Protein AF-A0A352SAN0-F1 (afdb_monomer_lite)

Structure (mmCIF, N/CA/C/O backbone):
data_AF-A0A352SAN0-F1
#
_entry.id   AF-A0A352SAN0-F1
#
loop_
_atom_site.group_PDB
_atom_site.id
_atom_site.type_symbol
_atom_site.label_atom_id
_atom_site.label_alt_id
_atom_site.label_comp_id
_atom_site.label_asym_id
_atom_site.label_entity_id
_atom_site.label_seq_id
_atom_site.pdbx_PDB_ins_code
_atom_site.Cartn_x
_atom_site.Cartn_y
_atom_site.Cartn_z
_atom_site.occupancy
_atom_site.B_iso_or_equiv
_atom_site.auth_seq_id
_atom_site.auth_comp_id
_atom_site.auth_asym_id
_atom_site.auth_atom_id
_atom_site.pdbx_PDB_model_num
ATOM 1 N N . SER A 1 1 ? -2.845 4.301 5.576 1.00 86.75 1 SER A N 1
ATOM 2 C CA . SER A 1 1 ? -3.291 3.011 6.135 1.00 86.75 1 SER A CA 1
ATOM 3 C C . SER A 1 1 ? -3.075 2.999 7.638 1.00 86.75 1 SER A C 1
ATOM 5 O O . SER A 1 1 ? -2.339 3.838 8.157 1.00 86.75 1 SER A O 1
ATOM 7 N N . VAL A 1 2 ? -3.718 2.061 8.327 1.00 91.56 2 VAL A N 1
ATOM 8 C CA . VAL A 1 2 ? -3.489 1.743 9.739 1.00 91.56 2 VAL A CA 1
ATOM 9 C C . VAL A 1 2 ? -3.236 0.237 9.793 1.00 91.56 2 VAL A C 1
ATOM 11 O O . VAL A 1 2 ? -4.058 -0.519 9.284 1.00 91.56 2 VAL A O 1
ATOM 14 N N . ALA A 1 3 ? -2.069 -0.172 10.294 1.00 91.69 3 ALA A N 1
ATOM 15 C CA . ALA A 1 3 ? -1.745 -1.581 10.522 1.00 91.69 3 ALA A CA 1
ATOM 16 C C . ALA A 1 3 ? -2.356 -2.046 11.850 1.00 91.69 3 ALA A C 1
ATOM 18 O O . ALA A 1 3 ? -2.631 -1.225 12.723 1.00 91.69 3 ALA A O 1
ATOM 19 N N . ASP A 1 4 ? -2.544 -3.347 12.007 1.00 91.12 4 ASP A N 1
ATOM 20 C CA . ASP A 1 4 ? -3.124 -3.980 13.193 1.00 91.12 4 ASP A CA 1
ATOM 21 C C . ASP A 1 4 ? -2.424 -3.581 14.505 1.00 91.12 4 ASP A C 1
ATOM 23 O O . ASP A 1 4 ? -3.086 -3.138 15.444 1.00 91.12 4 ASP A O 1
ATOM 27 N N . TYR A 1 5 ? -1.092 -3.608 14.548 1.00 92.31 5 TYR A N 1
ATOM 28 C CA . TYR A 1 5 ? -0.292 -3.208 15.710 1.00 92.31 5 TYR A CA 1
ATOM 29 C C . TYR A 1 5 ? -0.389 -1.707 16.035 1.00 92.31 5 TYR A C 1
ATOM 31 O O . TYR A 1 5 ? -0.054 -1.297 17.144 1.00 92.31 5 TYR A O 1
ATOM 39 N N . LEU A 1 6 ? -0.848 -0.879 15.086 1.00 94.31 6 LEU A N 1
ATOM 40 C CA . LEU A 1 6 ? -1.068 0.555 15.297 1.00 94.31 6 LEU A CA 1
ATOM 41 C C . LEU A 1 6 ? -2.444 0.855 15.879 1.00 94.31 6 LEU A C 1
ATOM 43 O O . LEU A 1 6 ? -2.657 1.966 16.354 1.00 94.31 6 LEU A O 1
ATOM 47 N N . ILE A 1 7 ? -3.398 -0.074 15.824 1.00 94.12 7 ILE A N 1
ATOM 48 C CA . ILE A 1 7 ? -4.751 0.202 16.299 1.00 94.12 7 ILE A CA 1
ATOM 49 C C . ILE A 1 7 ? -4.722 0.350 17.819 1.00 94.12 7 ILE A C 1
ATOM 51 O O . ILE A 1 7 ? -4.293 -0.547 18.551 1.00 94.12 7 ILE A O 1
ATOM 55 N N . LYS A 1 8 ? -5.210 1.496 18.297 1.00 94.06 8 LYS A N 1
ATOM 56 C CA . LYS A 1 8 ? -5.437 1.707 19.724 1.00 94.06 8 LYS A CA 1
ATOM 57 C C . LYS A 1 8 ? -6.556 0.759 20.196 1.00 94.06 8 LYS A C 1
ATOM 59 O O . LYS A 1 8 ? -7.669 0.857 19.675 1.00 94.06 8 LYS A O 1
ATOM 64 N N . PRO A 1 9 ? -6.305 -0.148 21.159 1.00 93.75 9 PRO A N 1
ATOM 65 C CA . PRO A 1 9 ? -7.355 -1.015 21.679 1.00 93.75 9 PRO A CA 1
ATOM 66 C C . PRO A 1 9 ? -8.388 -0.199 22.466 1.00 93.75 9 PRO A C 1
ATOM 68 O O . PRO A 1 9 ? -8.102 0.898 22.956 1.00 93.75 9 PRO A O 1
ATOM 71 N N . ALA A 1 10 ? -9.593 -0.748 22.613 1.00 94.12 10 ALA A N 1
ATOM 72 C CA . ALA A 1 10 ? -10.587 -0.198 23.525 1.00 94.12 10 A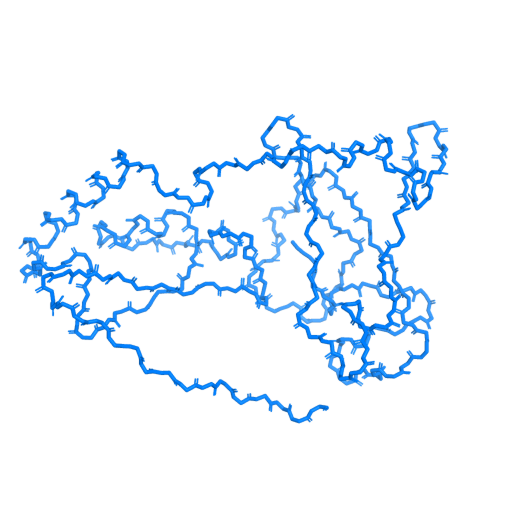LA A CA 1
ATOM 73 C C . ALA A 1 10 ? -10.063 -0.196 24.973 1.00 94.12 10 ALA A C 1
ATOM 75 O O . ALA A 1 10 ? -9.183 -0.979 25.336 1.00 94.12 10 ALA A O 1
ATOM 76 N N . THR A 1 11 ? -10.621 0.666 25.824 1.00 92.81 11 THR A N 1
ATOM 77 C CA . THR A 1 11 ? -10.273 0.703 27.251 1.00 92.81 11 THR A CA 1
ATOM 78 C C . THR A 1 11 ? -10.451 -0.680 27.883 1.00 92.81 11 THR A C 1
ATOM 80 O O . THR A 1 11 ? -11.522 -1.275 27.787 1.00 92.81 11 THR A O 1
ATOM 83 N N . GLY A 1 12 ? -9.394 -1.200 28.515 1.00 92.81 12 GLY A N 1
ATOM 84 C CA . GLY A 1 12 ? -9.384 -2.535 29.128 1.00 92.81 12 GLY A CA 1
ATOM 85 C C . GLY A 1 12 ? -9.165 -3.703 28.155 1.00 92.81 12 GLY A C 1
ATOM 86 O O . GLY A 1 12 ? -9.122 -4.849 28.595 1.00 92.81 12 GLY A O 1
ATOM 87 N N . ALA A 1 13 ? -9.004 -3.441 26.855 1.00 95.12 13 ALA A N 1
ATOM 88 C CA . ALA A 1 13 ? -8.652 -4.446 25.858 1.00 95.12 13 ALA A CA 1
ATOM 89 C C . ALA A 1 13 ? -7.144 -4.458 25.554 1.00 95.12 13 ALA A C 1
ATOM 91 O O . ALA A 1 13 ? -6.427 -3.478 25.751 1.00 95.12 13 ALA A O 1
ATOM 92 N N . VAL A 1 14 ? -6.671 -5.588 25.033 1.00 94.06 14 VAL A N 1
ATOM 93 C CA . VAL A 1 14 ? -5.295 -5.818 24.588 1.00 94.06 14 VAL A CA 1
ATOM 94 C C . VAL A 1 14 ? -5.269 -5.847 23.064 1.00 94.06 14 VAL A C 1
ATOM 96 O O . VAL A 1 14 ? -6.111 -6.497 22.447 1.00 94.06 14 VAL A O 1
ATOM 99 N N . ASN A 1 15 ? -4.288 -5.181 22.452 1.00 94.00 15 ASN A N 1
ATOM 100 C CA . ASN A 1 15 ? -3.989 -5.379 21.037 1.00 94.00 15 ASN A CA 1
ATOM 101 C C . ASN A 1 15 ? -3.093 -6.630 20.888 1.00 94.00 15 ASN A C 1
ATOM 103 O O . ASN A 1 15 ? -1.935 -6.582 21.311 1.00 94.00 15 ASN A O 1
ATOM 107 N N . PRO A 1 16 ? -3.594 -7.744 20.317 1.00 92.06 16 PRO A N 1
ATOM 108 C CA . PRO A 1 16 ? -2.855 -9.005 20.248 1.00 92.06 16 PRO A CA 1
ATOM 109 C C . PRO A 1 16 ? -1.714 -8.993 19.219 1.00 92.06 16 PRO A C 1
ATOM 111 O O . PRO A 1 16 ? -0.933 -9.939 19.183 1.00 92.06 16 PRO A O 1
ATOM 114 N N . PHE A 1 17 ? -1.617 -7.950 18.390 1.00 90.50 17 PHE A N 1
ATOM 115 C CA . PHE A 1 17 ? -0.619 -7.825 17.325 1.00 90.50 17 PHE A CA 1
ATOM 116 C C . PHE A 1 17 ? 0.637 -7.056 17.761 1.00 90.50 17 PHE A C 1
ATOM 118 O O . PHE A 1 17 ? 1.569 -6.880 16.979 1.00 90.50 17 PHE A O 1
ATOM 125 N N . LEU A 1 18 ? 0.689 -6.600 19.017 1.00 91.94 18 LEU A N 1
ATOM 126 C CA . LEU A 1 18 ? 1.899 -6.016 19.589 1.00 91.94 18 LEU A CA 1
ATOM 127 C C . LEU A 1 18 ? 2.908 -7.113 19.978 1.00 91.94 18 LEU A C 1
ATOM 129 O O . LEU A 1 18 ? 2.506 -8.162 20.491 1.00 91.94 18 LEU A O 1
ATOM 133 N N . PRO A 1 19 ? 4.223 -6.877 19.813 1.00 89.75 19 PRO A N 1
ATOM 134 C CA . PRO A 1 19 ? 5.248 -7.804 20.284 1.00 89.75 19 PRO A CA 1
ATOM 135 C C . PRO A 1 19 ? 5.081 -8.136 21.774 1.00 89.75 19 PRO A C 1
ATOM 137 O O . PRO A 1 19 ? 4.974 -7.239 22.609 1.00 89.75 19 PRO A O 1
ATOM 140 N N . GLY A 1 20 ? 5.053 -9.429 22.105 1.00 89.75 20 GLY A N 1
ATOM 141 C CA . GLY A 1 20 ? 4.897 -9.919 23.480 1.00 89.75 20 GLY A CA 1
ATOM 142 C C . GLY A 1 20 ? 3.472 -9.854 24.047 1.00 89.75 20 GLY A C 1
ATOM 143 O O . GLY A 1 20 ? 3.260 -10.285 25.180 1.00 89.75 20 GLY A O 1
ATOM 144 N N . ALA A 1 21 ? 2.485 -9.353 23.297 1.00 91.81 21 ALA A N 1
ATOM 145 C CA . ALA A 1 21 ? 1.101 -9.330 23.755 1.00 91.81 21 ALA A CA 1
ATOM 146 C C . ALA A 1 21 ? 0.496 -10.740 23.837 1.00 91.81 21 ALA A C 1
ATOM 148 O O . ALA A 1 21 ? 0.812 -11.637 23.053 1.00 91.81 21 ALA A O 1
ATOM 149 N N . ASN A 1 22 ? -0.441 -10.930 24.770 1.00 91.25 22 ASN A N 1
ATOM 150 C CA . ASN A 1 22 ? -1.213 -12.164 24.841 1.00 91.25 22 ASN A CA 1
ATOM 151 C C . ASN A 1 22 ? -2.190 -12.240 23.660 1.00 91.25 22 ASN A C 1
ATOM 153 O O . ASN A 1 22 ? -3.283 -11.671 23.701 1.00 91.25 22 ASN A O 1
ATOM 157 N N . ARG A 1 23 ? -1.818 -13.013 22.638 1.00 88.06 23 ARG A N 1
ATOM 158 C CA . ARG A 1 23 ? -2.636 -13.267 21.446 1.00 88.06 23 ARG A CA 1
ATOM 159 C C . ARG A 1 23 ? -4.024 -13.840 21.763 1.00 88.06 23 ARG A C 1
ATOM 161 O O . ARG A 1 23 ? -4.983 -13.579 21.042 1.00 88.06 23 ARG A O 1
ATOM 168 N N . ASN A 1 24 ? -4.146 -14.575 22.868 1.00 87.88 24 ASN A N 1
ATOM 169 C CA . ASN A 1 24 ? -5.376 -15.245 23.289 1.00 87.88 24 ASN A CA 1
ATOM 170 C C . ASN A 1 24 ? -6.228 -14.412 24.262 1.00 87.88 24 ASN A C 1
ATOM 172 O O . ASN A 1 24 ? -7.231 -14.913 24.783 1.00 87.88 24 ASN A O 1
ATOM 176 N N . ALA A 1 25 ? -5.860 -13.150 24.518 1.00 91.94 25 ALA A N 1
ATOM 177 C CA . ALA A 1 25 ? -6.625 -12.257 25.382 1.00 91.94 25 ALA A CA 1
ATOM 178 C C . ALA A 1 25 ? -8.089 -12.168 24.920 1.00 91.94 25 ALA A C 1
ATOM 180 O O . ALA A 1 25 ? -8.378 -11.925 23.746 1.00 91.94 25 ALA A O 1
ATOM 181 N N . LYS A 1 26 ? -9.034 -12.377 25.845 1.00 90.94 26 LYS A N 1
ATOM 182 C CA . LYS A 1 26 ? -10.474 -12.333 25.539 1.00 90.94 26 LYS A CA 1
ATOM 183 C C . LYS A 1 26 ? -10.944 -10.908 25.235 1.00 90.94 26 LYS A C 1
ATOM 185 O O . LYS A 1 26 ? -11.694 -10.710 24.286 1.00 90.94 26 LYS A O 1
ATOM 190 N N . ALA A 1 27 ? -10.458 -9.921 25.989 1.00 93.62 27 ALA A N 1
ATOM 191 C CA . ALA A 1 27 ? -10.717 -8.507 25.739 1.00 93.62 27 ALA A CA 1
ATOM 192 C C . ALA A 1 27 ? -9.738 -7.973 24.682 1.00 93.62 27 ALA A C 1
ATOM 194 O O . ALA A 1 27 ? -8.605 -7.628 25.001 1.00 93.62 27 ALA A O 1
ATOM 195 N N . ARG A 1 28 ? -10.173 -7.931 23.420 1.00 92.94 28 ARG A N 1
ATOM 196 C CA . ARG A 1 28 ? -9.369 -7.488 22.259 1.00 92.94 28 ARG A CA 1
ATOM 197 C C . ARG A 1 28 ? -10.151 -6.600 21.282 1.00 92.94 28 ARG A C 1
ATOM 199 O O . ARG A 1 28 ? -9.898 -6.596 20.082 1.00 92.94 28 ARG A O 1
ATOM 206 N N . GLY A 1 29 ? -11.158 -5.896 21.801 1.00 92.56 29 GLY A N 1
ATOM 207 C CA . GLY A 1 29 ? -11.997 -4.986 21.022 1.00 92.56 29 GLY A CA 1
ATOM 208 C C . GLY A 1 29 ? -11.264 -3.699 20.644 1.00 92.56 29 GLY A C 1
ATOM 209 O O . GLY A 1 29 ? -10.394 -3.228 21.378 1.00 92.56 29 GLY A O 1
ATOM 210 N N . TYR A 1 30 ? -11.643 -3.117 19.512 1.00 93.56 30 TYR A N 1
ATOM 211 C CA . TYR A 1 30 ? -11.115 -1.850 19.018 1.00 93.56 30 TYR A CA 1
ATOM 212 C C . TYR A 1 30 ? -12.192 -1.076 18.252 1.00 93.56 30 TYR A C 1
ATOM 214 O O . TYR A 1 30 ? -13.194 -1.644 17.821 1.00 93.56 30 TYR A O 1
ATOM 222 N N . SER A 1 31 ? -11.959 0.223 18.078 1.00 94.19 31 SER A N 1
ATOM 223 C CA . SER A 1 31 ? -12.703 1.087 17.162 1.00 94.19 31 SER A CA 1
ATOM 224 C C . SER A 1 31 ? -11.705 1.916 16.365 1.00 94.19 31 SER A C 1
ATOM 226 O O . SER A 1 31 ? -10.637 2.260 16.875 1.00 94.19 31 SER A O 1
ATOM 228 N N . LEU A 1 32 ? -12.047 2.218 15.119 1.00 95.50 32 LEU A N 1
ATOM 229 C CA . LEU A 1 32 ? -11.241 3.054 14.243 1.00 95.50 32 LEU A CA 1
ATOM 230 C C . LEU A 1 32 ? -12.166 4.023 13.516 1.00 95.50 32 LEU A C 1
ATOM 232 O O . LEU A 1 32 ? -13.054 3.598 12.777 1.00 95.50 32 LEU A O 1
ATOM 236 N N . ASP A 1 33 ? -11.944 5.314 13.721 1.00 95.88 33 ASP A N 1
ATOM 237 C CA . ASP A 1 33 ? -12.707 6.360 13.056 1.00 95.88 33 ASP A CA 1
ATOM 238 C C . ASP A 1 33 ? -12.231 6.496 11.611 1.00 95.88 33 ASP A C 1
ATOM 240 O O . ASP A 1 33 ? -11.033 6.449 11.330 1.00 95.88 33 ASP A O 1
ATOM 244 N N . VAL A 1 34 ? -13.159 6.683 10.676 1.00 95.12 34 VAL A N 1
ATOM 245 C 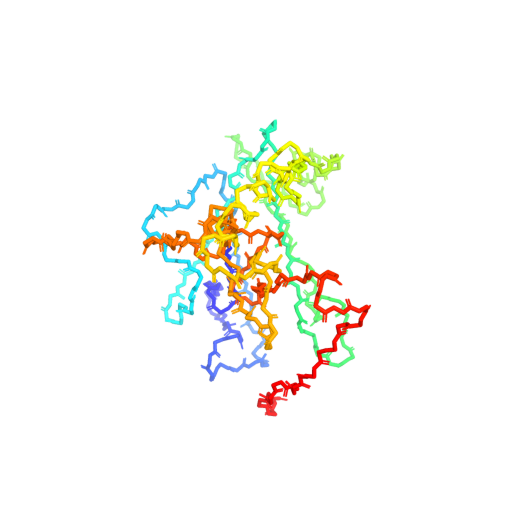CA . VAL A 1 34 ? -12.830 6.927 9.267 1.00 95.12 34 VAL A CA 1
ATOM 246 C C . VAL A 1 34 ? -13.069 8.396 8.964 1.00 95.12 34 VAL A C 1
ATOM 248 O O . VAL A 1 34 ? -14.190 8.882 9.094 1.00 95.12 34 VAL A O 1
ATOM 251 N N . LEU A 1 35 ? -12.017 9.101 8.548 1.00 94.88 35 LEU A N 1
ATOM 252 C CA . LEU A 1 35 ? -12.064 10.535 8.282 1.00 94.88 35 LEU A CA 1
ATOM 253 C C . LEU A 1 35 ? -11.871 10.826 6.792 1.00 94.88 35 LEU A C 1
ATOM 255 O O . LEU A 1 35 ? -10.874 10.412 6.196 1.00 94.88 35 LEU A O 1
ATOM 259 N N . ASP A 1 36 ? -12.796 11.589 6.207 1.00 93.69 36 ASP A N 1
ATOM 260 C CA . ASP A 1 36 ? -12.676 12.134 4.848 1.00 93.69 36 ASP A CA 1
ATOM 261 C C . ASP A 1 36 ? -11.718 13.332 4.814 1.00 93.69 36 ASP A C 1
ATOM 263 O O . ASP A 1 36 ? -12.111 14.484 4.644 1.00 93.69 36 ASP A O 1
ATOM 267 N N . ALA A 1 37 ? -10.441 13.059 5.054 1.00 93.50 37 ALA A N 1
ATOM 268 C CA . ALA A 1 37 ? -9.376 14.043 4.974 1.00 93.50 37 ALA A CA 1
ATOM 269 C C . ALA A 1 37 ? -8.059 13.352 4.637 1.00 93.50 37 ALA A C 1
ATOM 271 O O . ALA A 1 37 ? -7.847 12.186 4.984 1.00 93.50 37 ALA A O 1
ATOM 272 N N . ALA A 1 38 ? -7.147 14.088 4.004 1.00 91.88 38 ALA A N 1
ATOM 273 C CA . ALA A 1 38 ? -5.771 13.636 3.863 1.00 91.88 38 ALA A CA 1
ATOM 274 C C . ALA A 1 38 ? -5.133 13.428 5.255 1.00 91.88 38 ALA A C 1
ATOM 276 O O . ALA A 1 38 ? -5.479 14.147 6.197 1.00 91.88 38 ALA A O 1
ATOM 277 N N . PRO A 1 39 ? -4.221 12.451 5.413 1.00 91.19 39 PRO A N 1
ATOM 278 C CA . PRO A 1 39 ? -3.414 12.354 6.626 1.00 91.19 39 PRO A CA 1
ATOM 279 C C . PRO A 1 39 ? -2.506 13.588 6.783 1.00 91.19 39 PRO A C 1
ATOM 281 O O . PRO A 1 39 ? -2.220 14.253 5.781 1.00 91.19 39 PRO A O 1
ATOM 284 N N . PRO A 1 40 ? -2.005 13.875 8.001 1.00 91.44 40 PRO A N 1
ATOM 285 C CA . PRO A 1 40 ? -0.997 14.913 8.216 1.00 91.44 40 PRO A CA 1
ATOM 286 C C . PRO A 1 40 ? 0.203 14.741 7.277 1.00 91.44 40 PRO A C 1
ATOM 288 O O . PRO A 1 40 ? 0.636 13.615 7.011 1.00 91.44 40 PRO A O 1
ATOM 291 N N . ALA A 1 41 ? 0.736 15.849 6.756 1.00 88.56 41 ALA A N 1
ATOM 292 C CA . ALA A 1 41 ? 1.793 15.822 5.740 1.00 88.56 41 ALA A CA 1
ATOM 293 C C . ALA A 1 41 ? 3.111 15.212 6.254 1.00 88.56 41 ALA A C 1
ATOM 295 O O . ALA A 1 41 ? 3.877 14.638 5.483 1.00 88.56 41 ALA A O 1
ATOM 296 N N . ASP A 1 42 ? 3.351 15.327 7.557 1.00 88.06 42 ASP A N 1
ATOM 297 C CA . ASP A 1 42 ? 4.493 14.799 8.299 1.00 88.06 42 ASP A CA 1
ATOM 298 C C . ASP A 1 42 ? 4.258 13.382 8.846 1.00 88.06 42 ASP A C 1
ATOM 300 O O . ASP A 1 42 ? 5.148 12.798 9.466 1.00 88.06 42 ASP A O 1
ATOM 304 N N . GLN A 1 43 ? 3.081 12.793 8.605 1.00 87.00 43 GLN A N 1
ATOM 305 C CA . GLN A 1 43 ? 2.777 11.459 9.097 1.00 87.00 43 GLN A CA 1
ATOM 306 C C . GLN A 1 43 ? 3.741 10.435 8.474 1.00 87.00 43 GLN A C 1
ATOM 308 O O . GLN A 1 43 ? 3.753 10.263 7.250 1.00 87.00 43 GLN A O 1
ATOM 313 N N . PRO A 1 44 ? 4.494 9.668 9.284 1.00 84.69 44 PRO A N 1
ATOM 314 C CA . PRO A 1 44 ? 5.436 8.703 8.747 1.00 84.69 44 PRO A CA 1
ATOM 315 C C . PRO A 1 44 ? 4.703 7.557 8.034 1.00 84.69 44 PRO A C 1
ATOM 317 O O . PRO A 1 44 ? 3.656 7.061 8.480 1.00 84.69 44 PRO A O 1
ATOM 320 N N . VAL A 1 45 ? 5.265 7.137 6.897 1.00 80.44 45 VAL A N 1
ATOM 321 C CA . VAL A 1 45 ? 4.728 6.089 6.017 1.00 80.44 45 VAL A CA 1
ATOM 322 C C . VAL A 1 45 ? 5.836 5.164 5.513 1.00 80.44 45 VAL A C 1
ATOM 324 O O . VAL A 1 45 ? 6.998 5.551 5.426 1.00 80.44 45 VAL A O 1
ATOM 327 N N . GLY A 1 46 ? 5.471 3.929 5.149 1.00 76.88 46 GLY A N 1
ATOM 328 C CA . GLY A 1 46 ? 6.390 2.979 4.502 1.00 76.88 46 GLY A CA 1
ATOM 329 C C . GLY A 1 46 ? 7.531 2.471 5.385 1.00 76.88 46 GLY A C 1
ATOM 330 O O . GLY A 1 46 ? 8.568 2.061 4.866 1.00 76.88 46 GLY A O 1
ATOM 331 N N . MET A 1 47 ? 7.344 2.505 6.702 1.00 84.00 47 MET A N 1
ATOM 332 C CA . MET A 1 47 ? 8.271 1.976 7.698 1.00 84.00 47 MET A CA 1
ATOM 333 C C . MET A 1 47 ? 7.490 1.373 8.869 1.00 84.00 47 MET A C 1
ATOM 335 O O . MET A 1 47 ? 6.293 1.635 9.013 1.00 84.00 47 MET A O 1
ATOM 339 N N . ASN A 1 48 ? 8.166 0.572 9.691 1.00 85.06 48 ASN A N 1
ATOM 340 C CA . ASN A 1 48 ? 7.590 0.072 10.931 1.00 85.06 48 ASN A CA 1
ATOM 341 C C . ASN A 1 48 ? 7.503 1.207 11.966 1.00 85.06 48 ASN A C 1
ATOM 343 O O . ASN A 1 48 ? 8.462 1.955 12.144 1.00 85.06 48 ASN A O 1
ATOM 347 N N . LEU A 1 49 ? 6.351 1.331 12.622 1.00 90.19 49 LEU A N 1
ATOM 348 C CA . LEU A 1 49 ? 6.025 2.391 13.574 1.00 90.19 49 LEU A CA 1
ATOM 349 C C . LEU A 1 49 ? 5.665 1.822 14.956 1.00 90.19 49 LEU A C 1
ATOM 351 O O . LEU A 1 49 ? 4.788 2.356 15.635 1.00 90.19 49 LEU A O 1
ATOM 355 N N . LEU A 1 50 ? 6.297 0.711 15.359 1.00 87.88 50 LEU A N 1
ATOM 356 C CA . LEU A 1 50 ? 6.133 0.135 16.699 1.00 87.88 50 LEU A CA 1
ATOM 357 C C . LEU A 1 50 ? 6.263 1.214 17.785 1.00 87.88 50 LEU A C 1
ATOM 359 O O . LEU A 1 50 ? 7.140 2.073 17.732 1.00 87.88 50 LEU A O 1
ATOM 363 N N . GLY A 1 51 ? 5.368 1.156 18.771 1.00 88.50 51 GLY A N 1
ATOM 364 C CA . GLY A 1 51 ? 5.258 2.155 19.838 1.00 88.50 51 GLY A CA 1
ATOM 365 C C . GLY A 1 51 ? 4.324 3.325 19.513 1.00 88.50 51 GLY A C 1
ATOM 366 O O . GLY A 1 51 ? 3.942 4.054 20.424 1.00 88.50 51 GLY A O 1
ATOM 367 N N . GLN A 1 52 ? 3.897 3.487 18.257 1.00 92.38 52 GLN A N 1
ATOM 368 C CA . GLN A 1 52 ? 2.852 4.444 17.891 1.00 92.38 52 GLN A CA 1
ATOM 369 C C . GLN A 1 52 ? 1.464 3.803 17.923 1.00 92.38 52 GLN A C 1
ATOM 371 O O . GLN A 1 52 ? 1.308 2.590 17.789 1.00 92.38 52 GLN A O 1
ATOM 376 N N . GLN A 1 53 ? 0.441 4.646 18.055 1.00 92.69 53 GLN A N 1
ATOM 377 C CA . GLN A 1 53 ? -0.959 4.244 17.987 1.00 92.69 53 GLN A CA 1
ATOM 378 C C . GLN A 1 53 ? -1.756 5.199 17.105 1.00 92.69 53 GLN A C 1
ATOM 380 O O . GLN A 1 53 ? -1.419 6.373 16.958 1.00 92.69 53 GLN A O 1
ATOM 385 N N . ARG A 1 54 ? -2.838 4.686 16.525 1.00 92.12 54 ARG A N 1
ATOM 386 C CA . ARG A 1 54 ? -3.784 5.418 15.690 1.00 92.12 54 ARG A CA 1
ATOM 387 C C . ARG A 1 54 ? -5.202 5.006 16.059 1.00 92.12 54 ARG A C 1
ATOM 389 O O . ARG A 1 54 ? -5.490 3.826 16.252 1.00 92.12 54 ARG A O 1
ATOM 396 N N . SER A 1 55 ? -6.082 5.997 16.124 1.00 92.94 55 SER A N 1
ATOM 397 C CA . SER A 1 55 ? -7.532 5.816 16.243 1.00 92.94 55 SER A CA 1
ATOM 398 C C . SER A 1 55 ? -8.279 6.258 14.986 1.00 92.94 55 SER A C 1
ATOM 400 O O . SER A 1 55 ? -9.478 6.039 14.901 1.00 92.94 55 SER A O 1
ATOM 402 N N . ILE A 1 56 ? -7.581 6.853 14.011 1.00 94.44 56 ILE A N 1
ATOM 403 C CA . ILE A 1 56 ? -8.173 7.408 12.792 1.00 94.44 56 ILE A CA 1
ATOM 404 C C . ILE A 1 56 ? -7.532 6.763 11.560 1.00 94.44 56 ILE A C 1
ATOM 406 O O . ILE A 1 56 ? -6.307 6.725 11.411 1.00 94.44 56 ILE A O 1
ATOM 410 N N . LEU A 1 57 ? -8.376 6.292 10.647 1.00 94.56 57 LEU A N 1
ATOM 411 C CA . LEU A 1 57 ? -8.048 6.006 9.261 1.00 94.56 57 LEU A CA 1
ATOM 412 C C . LEU A 1 57 ? -8.442 7.205 8.393 1.00 94.56 57 LEU A C 1
ATOM 414 O O . LEU A 1 57 ? -9.617 7.456 8.139 1.00 94.56 57 LEU A O 1
ATOM 418 N N . HIS A 1 58 ? -7.438 7.905 7.877 1.00 93.69 58 HIS A N 1
ATOM 419 C CA . HIS A 1 58 ? -7.628 8.903 6.829 1.00 93.69 58 HIS A CA 1
ATOM 420 C C . HIS A 1 58 ? -7.967 8.215 5.502 1.00 93.69 58 HIS A C 1
ATOM 422 O O . HIS A 1 58 ? -7.164 7.431 4.985 1.00 93.69 58 HIS A O 1
ATOM 428 N N . ALA A 1 59 ? -9.147 8.510 4.966 1.00 92.38 59 ALA A N 1
ATOM 429 C CA . ALA A 1 59 ? -9.672 7.973 3.718 1.00 92.38 59 ALA A CA 1
ATOM 430 C C . ALA A 1 59 ? -10.198 9.126 2.847 1.00 92.38 59 ALA A C 1
ATOM 432 O O . ALA A 1 59 ? -11.411 9.251 2.685 1.00 92.38 59 ALA A O 1
ATOM 433 N N . PRO A 1 60 ? -9.323 10.000 2.317 1.00 91.44 60 PRO A N 1
ATOM 434 C CA . PRO A 1 60 ? -9.766 11.094 1.463 1.00 91.44 60 PRO A CA 1
ATOM 435 C C . PRO A 1 60 ? -10.486 10.551 0.226 1.00 91.44 60 PRO A C 1
ATOM 437 O O . PRO A 1 60 ? -10.112 9.510 -0.325 1.00 91.44 60 PRO A O 1
ATOM 440 N N . LYS A 1 61 ? -11.507 11.274 -0.228 1.00 88.81 61 LYS A N 1
ATOM 441 C CA . LYS A 1 61 ? -12.159 11.008 -1.514 1.00 88.81 61 LYS A CA 1
ATOM 442 C C . LYS A 1 61 ? -11.159 11.022 -2.677 1.00 88.81 61 LYS A C 1
ATOM 444 O O . LYS A 1 61 ? -10.292 11.889 -2.762 1.00 88.81 61 LYS A O 1
ATOM 449 N N . TYR A 1 62 ? -11.335 10.086 -3.603 1.00 77.56 62 TYR A N 1
ATOM 450 C CA . TYR A 1 62 ? -10.619 9.989 -4.871 1.00 77.56 62 TYR A CA 1
ATOM 451 C C . TYR A 1 62 ? -11.597 10.140 -6.054 1.00 77.56 62 TYR A C 1
ATOM 453 O O . TYR A 1 62 ? -12.795 9.861 -5.929 1.00 77.56 62 TYR A O 1
ATOM 461 N N . GLY A 1 63 ? -11.089 10.590 -7.207 1.00 74.94 63 GLY A N 1
ATOM 462 C CA . GLY A 1 63 ? -11.862 10.727 -8.444 1.00 74.94 63 GLY A CA 1
ATOM 463 C C . GLY A 1 63 ? -13.107 11.614 -8.261 1.00 74.94 63 GLY A C 1
ATOM 464 O O . GLY A 1 63 ? -12.990 12.696 -7.686 1.00 74.94 63 GLY A O 1
ATOM 465 N N . PRO A 1 64 ? -14.311 11.178 -8.685 1.00 79.75 64 PRO A N 1
ATOM 466 C CA . PRO A 1 64 ? -15.549 11.962 -8.592 1.00 79.75 64 PRO A CA 1
ATOM 467 C C . PRO A 1 64 ? -16.141 12.027 -7.166 1.00 79.75 64 PRO A C 1
ATOM 469 O O . PRO A 1 64 ? -17.354 12.127 -6.992 1.00 79.75 64 PRO A O 1
ATOM 472 N N . GLY A 1 65 ? -15.307 11.945 -6.125 1.00 84.75 65 GLY A N 1
ATOM 473 C CA . GLY A 1 65 ? -15.744 12.046 -4.733 1.00 84.75 65 GLY A CA 1
ATOM 474 C C . GLY A 1 65 ? -16.015 10.708 -4.033 1.00 84.75 65 GLY A C 1
ATOM 475 O O . GLY A 1 65 ? -16.761 10.689 -3.053 1.00 84.75 65 GLY A O 1
ATOM 476 N N . GLN A 1 66 ? -15.445 9.594 -4.511 1.00 89.25 66 GLN A N 1
ATOM 477 C CA . GLN A 1 66 ? -15.608 8.272 -3.893 1.00 89.25 66 GLN A CA 1
ATOM 478 C C . GLN A 1 66 ? -14.521 8.019 -2.839 1.00 89.25 66 GLN A C 1
ATOM 480 O O . GLN A 1 66 ? -13.334 8.142 -3.128 1.00 89.25 66 GLN A O 1
ATOM 485 N N . GLN A 1 67 ? -14.908 7.610 -1.628 1.00 90.56 67 GLN A N 1
ATOM 486 C CA . GLN A 1 67 ? -13.973 7.069 -0.633 1.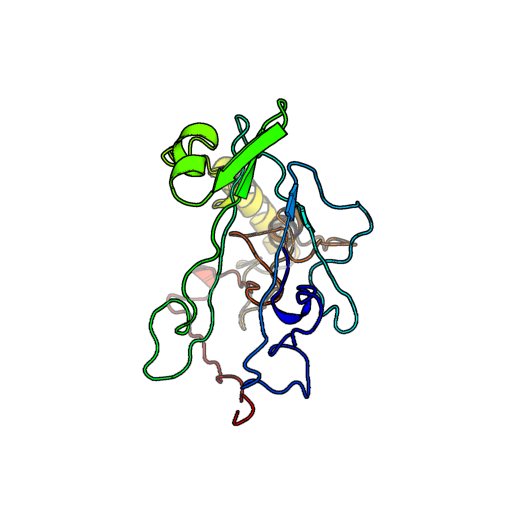00 90.56 67 GLN A CA 1
ATOM 487 C C . GLN A 1 67 ? -13.857 5.557 -0.803 1.00 90.56 67 GLN A C 1
ATOM 489 O O . GLN A 1 67 ? -14.852 4.870 -1.032 1.00 90.56 67 GLN A O 1
ATOM 494 N N . GLN A 1 68 ? -12.641 5.038 -0.662 1.00 87.62 68 GLN A N 1
ATOM 495 C CA . GLN A 1 68 ? -12.366 3.608 -0.741 1.00 87.62 68 GLN A CA 1
ATOM 496 C C . GLN A 1 68 ? -11.636 3.175 0.524 1.00 87.62 68 GLN A C 1
ATOM 498 O O . GLN A 1 68 ? -10.579 3.708 0.863 1.00 87.62 68 GLN A O 1
ATOM 503 N N . VAL A 1 69 ? -12.205 2.194 1.219 1.00 90.06 69 VAL A N 1
ATOM 504 C CA . VAL A 1 69 ? -11.604 1.575 2.400 1.00 90.06 69 VAL A CA 1
ATOM 505 C C . VAL A 1 69 ? -11.351 0.114 2.075 1.00 90.06 69 VAL A C 1
ATOM 507 O O . VAL A 1 69 ? -12.276 -0.632 1.765 1.00 90.06 69 VAL A O 1
ATOM 510 N N . LEU A 1 70 ? -10.083 -0.288 2.129 1.00 89.25 70 LEU A N 1
ATOM 511 C CA . LEU A 1 70 ? -9.674 -1.673 1.937 1.00 89.25 70 LEU A CA 1
ATOM 512 C C . LEU A 1 70 ? -9.354 -2.272 3.303 1.00 89.25 70 LEU A C 1
ATOM 514 O O . LEU A 1 70 ? -8.371 -1.883 3.937 1.00 89.25 70 LEU A O 1
ATOM 518 N N . TYR A 1 71 ? -10.164 -3.236 3.728 1.00 90.50 71 TYR A N 1
ATOM 519 C CA . TYR A 1 71 ? -9.871 -4.067 4.888 1.00 90.50 71 TYR A CA 1
ATOM 520 C C . TYR A 1 71 ? -9.159 -5.340 4.425 1.00 90.50 71 TYR A C 1
ATOM 522 O O . TYR A 1 71 ? -9.652 -6.042 3.543 1.00 90.50 71 TYR A O 1
ATOM 530 N N . ARG A 1 72 ? -7.964 -5.600 4.963 1.00 89.69 72 ARG A N 1
ATOM 531 C CA . ARG A 1 72 ? -7.106 -6.715 4.547 1.00 89.69 72 ARG A CA 1
ATOM 532 C C . ARG A 1 72 ? -6.837 -7.633 5.725 1.00 89.69 72 ARG A C 1
ATOM 534 O O . ARG A 1 72 ? -6.377 -7.170 6.763 1.00 89.69 72 ARG A O 1
ATOM 541 N N . ILE A 1 73 ? -7.067 -8.924 5.517 1.00 89.00 73 ILE A N 1
ATOM 542 C CA . ILE A 1 73 ? -6.729 -9.990 6.457 1.00 89.00 73 ILE A CA 1
ATOM 543 C C . ILE A 1 73 ? -5.696 -10.870 5.756 1.00 89.00 73 ILE A C 1
ATOM 545 O O . ILE A 1 73 ? -6.012 -11.523 4.765 1.00 89.00 73 ILE A O 1
ATOM 549 N N . TYR A 1 74 ? -4.445 -10.817 6.219 1.00 83.56 74 TYR A N 1
ATOM 550 C CA . TYR A 1 74 ? -3.327 -11.510 5.564 1.00 83.56 74 TYR A CA 1
ATOM 551 C C . TYR A 1 74 ? -3.115 -12.930 6.084 1.00 83.56 74 TYR A C 1
ATOM 553 O O . TYR A 1 74 ? -2.822 -13.833 5.307 1.00 83.56 74 TYR A O 1
ATOM 561 N N . ALA A 1 75 ? -3.259 -13.127 7.392 1.00 84.62 75 ALA A N 1
ATOM 562 C CA . ALA A 1 75 ? -3.065 -14.412 8.039 1.00 84.62 75 ALA A CA 1
ATOM 563 C C . ALA A 1 75 ? -4.234 -14.682 8.984 1.00 84.62 75 ALA A C 1
ATOM 565 O O . ALA A 1 75 ? -4.624 -13.821 9.771 1.00 84.62 75 ALA A O 1
ATOM 566 N N . ARG A 1 76 ? -4.782 -15.892 8.892 1.00 87.50 76 ARG A N 1
ATOM 567 C CA . ARG A 1 76 ? -5.806 -16.419 9.795 1.00 87.50 76 ARG A CA 1
ATOM 568 C C . ARG A 1 76 ? -5.285 -17.698 10.423 1.00 87.50 76 ARG A C 1
ATOM 570 O O . ARG A 1 76 ? -4.477 -18.401 9.814 1.00 87.50 76 ARG A O 1
ATOM 577 N N . ASP A 1 77 ? -5.764 -18.003 11.621 1.00 86.69 77 ASP A N 1
ATOM 578 C CA . ASP A 1 77 ? -5.454 -19.282 12.243 1.00 86.69 77 ASP A CA 1
ATOM 579 C C . ASP A 1 77 ? -6.032 -20.450 11.438 1.00 86.69 77 ASP A C 1
ATOM 581 O O . ASP A 1 77 ? -6.995 -20.328 10.672 1.00 86.69 77 ASP A O 1
ATOM 585 N N . LYS A 1 78 ? -5.427 -21.625 11.596 1.00 90.12 78 LYS A N 1
ATOM 586 C CA . LYS A 1 78 ? -5.969 -22.834 10.984 1.00 90.12 78 LYS A CA 1
ATOM 587 C C . LYS A 1 78 ? -7.321 -23.156 11.627 1.00 90.12 78 LYS A C 1
ATOM 589 O O . LYS A 1 78 ? -7.422 -23.238 12.845 1.00 90.12 78 LYS A O 1
ATOM 594 N N . GLY A 1 79 ? -8.338 -23.393 10.802 1.00 93.62 79 GLY A N 1
ATOM 595 C CA . GLY A 1 79 ? -9.666 -23.814 11.261 1.00 93.62 79 GLY A CA 1
ATOM 596 C C . GLY A 1 79 ? -10.628 -22.684 11.643 1.00 93.62 79 GLY A C 1
ATOM 597 O O . GLY A 1 79 ? -11.752 -22.984 12.028 1.00 93.62 79 GLY A O 1
ATOM 598 N N . VAL A 1 80 ? -10.241 -21.411 11.508 1.00 91.94 80 VAL A N 1
ATOM 599 C CA . VAL A 1 80 ? -11.174 -20.265 11.597 1.00 91.94 80 VAL A CA 1
ATOM 600 C C . VAL A 1 80 ? -11.565 -19.774 10.206 1.00 91.94 80 VAL A C 1
ATOM 602 O O . VAL A 1 80 ? -10.885 -20.135 9.251 1.00 91.94 80 VAL A O 1
ATOM 605 N N . ASP A 1 81 ? -12.632 -18.978 10.080 1.00 93.25 81 ASP A N 1
ATOM 606 C CA . ASP A 1 81 ? -13.140 -18.391 8.821 1.00 93.25 81 ASP A CA 1
ATOM 607 C C . ASP A 1 81 ? -12.236 -17.279 8.231 1.00 93.25 81 ASP A C 1
ATOM 609 O O . ASP A 1 81 ? -11.177 -16.965 8.782 1.00 93.25 81 ASP A O 1
ATOM 613 N N . GLU A 1 82 ? -12.629 -16.678 7.095 1.00 90.81 82 GLU A N 1
ATOM 614 C CA . GLU A 1 82 ? -11.883 -15.585 6.437 1.00 90.81 82 GLU A CA 1
ATOM 615 C C . GLU A 1 82 ? -11.660 -14.372 7.346 1.00 90.81 82 GLU A C 1
ATOM 617 O O . GLU A 1 82 ? -10.726 -13.607 7.117 1.00 90.81 82 GLU A O 1
ATOM 622 N N . THR A 1 83 ? -12.488 -14.200 8.377 1.00 91.38 83 THR A N 1
ATOM 623 C CA . THR A 1 83 ? -12.397 -13.097 9.338 1.00 91.38 83 THR A CA 1
ATOM 624 C C . THR A 1 83 ? -11.425 -13.384 10.481 1.00 91.38 83 THR A C 1
ATOM 626 O O . THR A 1 83 ? -11.221 -12.536 11.345 1.00 91.38 83 THR A O 1
ATOM 629 N N . GLY A 1 84 ? -10.834 -14.581 10.526 1.00 89.12 84 GLY A N 1
ATOM 630 C CA . GLY A 1 84 ? -10.046 -15.023 11.672 1.00 89.12 84 GLY A CA 1
ATOM 631 C C . GLY A 1 84 ? -10.908 -15.431 12.873 1.00 89.12 84 GLY A C 1
ATOM 632 O O . GLY A 1 84 ? -10.407 -15.464 13.995 1.00 89.12 84 GLY A O 1
ATOM 633 N N . GLY A 1 85 ? -12.198 -15.723 12.660 1.00 89.62 85 GLY A N 1
ATOM 634 C CA . GLY A 1 85 ? -13.130 -16.157 13.706 1.00 89.62 85 GLY A CA 1
ATOM 635 C C . GLY A 1 85 ? -13.624 -15.039 14.633 1.00 89.62 85 GLY A C 1
ATOM 636 O O . GLY A 1 85 ? -14.090 -15.329 15.735 1.00 89.62 85 GLY A O 1
ATOM 637 N N . VAL A 1 86 ? -13.499 -13.768 14.229 1.00 87.94 86 VAL A N 1
ATOM 638 C CA . VAL A 1 86 ? -13.961 -12.600 15.013 1.00 87.94 86 VAL A CA 1
ATOM 639 C C . VAL A 1 86 ? -15.033 -11.760 14.311 1.00 87.94 86 VAL A C 1
ATOM 641 O O . VAL A 1 86 ? -15.552 -10.821 14.911 1.00 87.94 86 VAL A O 1
ATOM 644 N N . GLY A 1 87 ? -15.396 -12.107 13.075 1.00 91.25 87 GLY A N 1
ATOM 645 C CA . GLY A 1 87 ? -16.329 -11.349 12.248 1.00 91.25 87 GLY A CA 1
ATOM 646 C C . GLY A 1 87 ? -15.704 -10.100 11.619 1.00 91.25 87 GLY A C 1
ATOM 647 O O . GLY A 1 87 ? -14.536 -9.773 11.831 1.00 91.25 87 GLY A O 1
ATOM 648 N N . LEU A 1 88 ? -16.499 -9.392 10.815 1.00 91.44 88 LEU A N 1
ATOM 649 C CA . LEU A 1 88 ? -16.119 -8.092 10.258 1.00 91.44 88 LEU A CA 1
ATOM 650 C C . LEU A 1 88 ? -16.471 -6.951 11.229 1.00 91.44 88 LEU A C 1
ATOM 652 O O . LEU A 1 88 ? -17.425 -7.080 12.001 1.00 91.44 88 LEU A O 1
ATOM 656 N N . PRO A 1 89 ? -15.761 -5.808 11.173 1.00 92.44 89 PRO A N 1
ATOM 657 C CA . PRO A 1 89 ? -16.141 -4.616 11.924 1.00 92.44 89 PRO A CA 1
ATOM 658 C C . PRO A 1 89 ? -17.565 -4.149 11.596 1.00 92.44 89 PRO A C 1
ATOM 660 O O . PRO A 1 89 ? -17.986 -4.159 10.438 1.00 92.44 89 PRO A O 1
ATOM 663 N N . VAL A 1 90 ? -18.290 -3.679 12.612 1.00 94.94 90 VAL A N 1
ATOM 664 C CA . VAL A 1 90 ? -19.635 -3.114 12.445 1.00 94.94 90 VAL A CA 1
ATOM 665 C C . VAL A 1 90 ? -19.518 -1.616 12.139 1.00 94.94 90 VAL A C 1
ATOM 667 O O . VAL A 1 90 ? -19.012 -0.878 12.987 1.00 94.94 90 VAL A O 1
ATOM 670 N N . PRO A 1 91 ? -19.986 -1.125 10.974 1.00 95.31 91 PRO A N 1
ATOM 671 C CA . PRO A 1 91 ? -19.938 0.299 10.667 1.00 95.31 91 PRO A CA 1
ATOM 672 C C . PRO A 1 91 ? -20.886 1.089 11.572 1.00 95.31 91 PRO A C 1
ATOM 674 O O . PRO A 1 91 ? -22.012 0.666 11.849 1.00 95.31 91 PRO A O 1
ATOM 677 N N . VAL A 1 92 ? -20.439 2.270 11.994 1.00 96.88 92 VAL A N 1
ATOM 678 C CA . VAL A 1 92 ? -21.234 3.247 12.742 1.00 96.88 92 VAL A CA 1
ATOM 679 C C . VAL A 1 92 ? -21.123 4.584 12.021 1.00 96.88 92 VAL A C 1
ATOM 681 O O . VAL A 1 92 ? -20.025 5.103 11.849 1.00 96.88 92 VAL A O 1
ATOM 684 N N . LEU A 1 93 ? -22.255 5.128 11.580 1.00 96.44 93 LEU A N 1
ATOM 685 C CA . LEU A 1 93 ? -22.333 6.424 10.915 1.00 96.44 93 LEU A CA 1
ATOM 686 C C . LEU A 1 93 ? -23.127 7.397 11.781 1.00 96.44 93 LEU A C 1
ATOM 688 O O . LEU A 1 93 ? -24.317 7.186 12.011 1.00 96.44 93 LEU A O 1
ATOM 692 N N . THR A 1 94 ? -22.484 8.483 12.192 1.00 96.31 94 THR A N 1
ATOM 693 C CA . THR A 1 94 ? -23.150 9.635 12.806 1.00 96.31 94 THR A CA 1
ATOM 694 C C . THR A 1 94 ? -23.460 10.663 11.722 1.00 96.31 94 THR A C 1
ATOM 696 O O . THR A 1 94 ? -22.558 11.129 11.027 1.00 96.31 94 THR A O 1
ATOM 699 N N . LEU A 1 95 ? -24.737 10.990 11.550 1.00 95.19 95 LEU A N 1
ATOM 700 C CA . LEU A 1 95 ? -25.205 11.999 10.602 1.00 95.19 95 LEU A CA 1
ATOM 701 C C . LEU A 1 95 ? -25.029 13.414 11.172 1.00 95.19 95 LEU A C 1
ATOM 703 O O . LEU A 1 95 ? -24.853 13.598 12.374 1.00 95.19 95 LEU A O 1
ATOM 707 N N . ALA A 1 96 ? -25.122 14.426 10.306 1.00 94.19 96 ALA A N 1
ATOM 708 C CA . ALA A 1 96 ? -24.988 15.833 10.699 1.00 94.19 96 ALA A CA 1
ATOM 709 C C . ALA A 1 96 ? -26.036 16.286 11.736 1.00 94.19 96 ALA A C 1
ATOM 711 O O . ALA A 1 96 ? -25.777 17.198 12.512 1.00 94.19 96 ALA A O 1
ATOM 712 N N . ASP A 1 97 ? -27.200 15.632 11.767 1.00 95.62 97 ASP A N 1
ATOM 713 C CA . ASP A 1 97 ? -28.271 15.870 12.742 1.00 95.62 97 ASP A CA 1
ATOM 714 C C . ASP A 1 97 ? -28.094 15.085 14.061 1.00 95.62 97 ASP A C 1
ATOM 716 O O . ASP A 1 97 ? -28.969 15.115 14.924 1.00 95.62 97 ASP A O 1
ATOM 720 N N . GLY A 1 98 ? -26.980 14.364 14.221 1.00 96.56 98 GLY A N 1
ATOM 721 C CA . GLY A 1 98 ? -26.659 13.572 15.408 1.00 96.56 98 GLY A CA 1
ATOM 722 C C . GLY A 1 98 ? -27.252 12.160 15.429 1.00 96.56 98 GLY A C 1
ATOM 723 O O . GLY A 1 98 ? -26.912 11.379 16.320 1.00 96.56 98 GLY A O 1
ATOM 724 N N . ARG A 1 99 ? -28.098 11.775 14.461 1.00 97.25 99 ARG A N 1
ATOM 725 C CA . ARG A 1 99 ? -28.596 10.391 14.376 1.00 97.25 99 ARG A CA 1
ATOM 726 C C . ARG A 1 99 ? -27.454 9.418 14.106 1.00 97.25 99 ARG A C 1
ATOM 728 O O . ARG A 1 99 ? -26.565 9.699 13.305 1.00 97.25 99 ARG A O 1
ATOM 735 N N . VAL A 1 100 ? -27.525 8.236 14.720 1.00 98.00 100 VAL A N 1
ATOM 736 C CA . VAL A 1 100 ? -26.514 7.183 14.563 1.00 98.00 100 VAL A CA 1
ATOM 737 C C . VAL A 1 100 ? -27.105 5.957 13.874 1.00 98.00 100 VAL A C 1
ATOM 739 O O . VAL A 1 100 ? -27.981 5.289 14.421 1.00 98.00 100 VAL A O 1
ATOM 742 N N . LEU A 1 101 ? -26.578 5.632 12.696 1.00 98.19 101 LEU A N 1
ATOM 743 C CA . LEU A 1 101 ? -26.881 4.418 11.941 1.00 98.19 101 LEU A CA 1
ATOM 744 C C . LEU A 1 101 ? -25.803 3.365 12.222 1.00 98.19 101 LEU A C 1
ATOM 746 O O . LEU A 1 101 ? -24.617 3.689 12.267 1.00 98.19 101 LEU A O 1
ATOM 750 N N . ARG A 1 102 ? -26.197 2.105 12.424 1.00 97.56 102 ARG A N 1
ATOM 751 C CA . ARG A 1 102 ? -25.279 0.998 12.746 1.00 97.56 102 ARG A CA 1
ATOM 752 C C . ARG A 1 102 ? -25.479 -0.182 11.810 1.00 97.56 102 ARG A C 1
ATOM 754 O O . ARG A 1 102 ? -26.609 -0.462 11.413 1.00 97.56 102 ARG A O 1
ATOM 761 N N . GLY A 1 103 ? -24.391 -0.886 11.509 1.00 95.94 103 GLY A N 1
ATOM 762 C CA . GLY A 1 103 ? -24.422 -2.071 10.657 1.00 95.94 103 GLY A CA 1
ATOM 763 C C . GLY A 1 103 ? -25.040 -1.761 9.296 1.00 95.94 103 GLY A C 1
ATOM 764 O O . GLY A 1 103 ? -24.766 -0.720 8.695 1.00 95.94 103 GLY A O 1
ATOM 765 N N . ASP A 1 104 ? -25.935 -2.634 8.848 1.00 95.50 104 ASP A N 1
ATOM 766 C CA . ASP A 1 104 ? -26.581 -2.530 7.538 1.00 95.50 104 ASP A CA 1
ATOM 767 C C . ASP A 1 104 ? -27.367 -1.229 7.338 1.00 95.50 104 ASP A C 1
ATOM 769 O O . ASP A 1 104 ? -27.455 -0.734 6.213 1.00 95.50 104 ASP A O 1
ATOM 773 N N . ALA A 1 105 ? -27.876 -0.614 8.413 1.00 96.62 105 ALA A N 1
ATOM 774 C CA . ALA A 1 105 ? -28.597 0.656 8.325 1.00 96.62 105 ALA A CA 1
ATOM 775 C C . ALA A 1 105 ? -27.709 1.815 7.834 1.00 96.62 105 ALA A C 1
ATOM 777 O O . ALA A 1 105 ? -28.226 2.791 7.292 1.00 96.62 105 ALA A O 1
ATOM 778 N N . ALA A 1 106 ? -26.383 1.723 7.988 1.00 96.44 106 ALA A N 1
ATOM 779 C CA . ALA A 1 106 ? -25.454 2.732 7.481 1.00 96.44 106 ALA A CA 1
ATOM 780 C C . ALA A 1 106 ? -25.224 2.619 5.960 1.00 96.44 106 ALA A C 1
ATOM 782 O O . ALA A 1 106 ? -24.897 3.614 5.312 1.00 96.44 106 ALA A O 1
ATOM 783 N N . CYS A 1 107 ? -25.416 1.436 5.364 1.00 93.88 107 CYS A N 1
ATOM 784 C CA . CYS A 1 107 ? -25.062 1.156 3.968 1.00 93.88 107 CYS A CA 1
ATOM 785 C C . CYS A 1 107 ? -25.771 2.056 2.935 1.00 93.88 107 CYS A C 1
ATOM 787 O O . CYS A 1 107 ? -25.082 2.567 2.044 1.00 93.88 107 CYS A O 1
ATOM 789 N N . PRO A 1 108 ? -27.097 2.306 3.022 1.00 94.56 108 PRO A N 1
ATOM 790 C CA . PRO A 1 108 ? -27.776 3.211 2.096 1.00 94.56 108 PRO A CA 1
ATOM 791 C C . PRO A 1 108 ? -27.253 4.647 2.197 1.00 94.56 108 PRO A C 1
ATOM 793 O O . PRO A 1 108 ? -26.962 5.267 1.175 1.00 94.56 108 PRO A O 1
ATOM 796 N N . ALA A 1 109 ? -27.064 5.149 3.422 1.00 93.94 109 ALA A N 1
ATOM 797 C CA . ALA A 1 109 ? -26.563 6.501 3.672 1.00 93.94 109 ALA A CA 1
ATOM 798 C C . ALA A 1 109 ? -25.123 6.690 3.161 1.00 93.94 109 ALA A C 1
ATOM 800 O O . ALA A 1 109 ? -24.785 7.742 2.623 1.00 93.94 109 ALA A O 1
ATOM 801 N N . LEU A 1 110 ? -24.294 5.647 3.261 1.00 91.81 110 LEU A N 1
ATOM 802 C CA . LEU A 1 110 ? -22.922 5.620 2.744 1.00 91.81 110 LEU A CA 1
ATOM 803 C C . LEU A 1 110 ? -22.829 5.324 1.237 1.00 91.81 110 LEU A C 1
ATOM 805 O O . LEU A 1 110 ? -21.737 5.392 0.675 1.00 91.81 110 LEU A O 1
ATOM 809 N N . ARG A 1 111 ? -23.944 4.993 0.569 1.00 91.94 111 ARG A N 1
ATOM 810 C CA . ARG A 1 111 ? -23.985 4.592 -0.850 1.00 91.94 111 ARG A CA 1
ATOM 811 C C . ARG A 1 111 ? -22.962 3.491 -1.173 1.00 91.94 111 ARG A C 1
ATOM 813 O O . ARG A 1 111 ? -22.190 3.598 -2.122 1.00 91.94 111 ARG A O 1
ATOM 820 N N . THR A 1 112 ? -22.938 2.421 -0.377 1.00 90.69 112 THR A N 1
ATOM 821 C CA . THR A 1 112 ? -21.894 1.375 -0.468 1.00 90.69 112 THR A CA 1
ATOM 822 C C . THR A 1 112 ? -21.969 0.506 -1.727 1.00 90.69 112 THR A C 1
ATOM 824 O O . THR A 1 112 ? -20.980 -0.122 -2.093 1.00 90.69 112 THR A O 1
ATOM 827 N N . ARG A 1 113 ? -23.109 0.479 -2.430 1.00 90.06 113 ARG A N 1
ATOM 828 C CA . ARG A 1 113 ? -23.321 -0.290 -3.673 1.00 90.06 113 ARG A CA 1
ATOM 829 C C . ARG A 1 113 ? -23.089 0.562 -4.922 1.00 90.06 113 ARG A C 1
ATOM 831 O O . ARG A 1 113 ? -23.988 0.740 -5.737 1.00 90.06 113 ARG A O 1
ATOM 838 N N . GLN A 1 114 ? -21.894 1.121 -5.046 1.00 88.06 114 GLN A N 1
ATOM 839 C CA . GLN A 1 114 ? -21.488 1.943 -6.186 1.00 88.06 114 GLN A CA 1
ATOM 840 C C . GLN A 1 114 ? -20.350 1.266 -6.965 1.00 88.06 114 GLN A C 1
ATOM 842 O O . GLN A 1 114 ? -19.513 0.607 -6.344 1.00 88.06 114 GLN A O 1
ATOM 847 N N . PRO A 1 115 ? -20.274 1.426 -8.300 1.00 87.94 115 PRO A N 1
ATOM 848 C CA . PRO A 1 115 ? -19.128 0.954 -9.069 1.00 87.94 115 PRO A CA 1
ATOM 849 C C . PRO A 1 115 ? -17.832 1.597 -8.572 1.00 87.94 115 PRO A C 1
ATOM 851 O O . PRO A 1 115 ? -17.782 2.806 -8.318 1.00 87.94 115 PRO A O 1
ATOM 854 N N . LEU A 1 116 ? -16.778 0.791 -8.451 1.00 83.38 116 LEU A N 1
ATOM 855 C CA . LEU A 1 116 ? -15.464 1.269 -8.040 1.00 83.38 116 LEU A CA 1
ATOM 856 C C . LEU A 1 116 ? -14.913 2.247 -9.087 1.00 83.38 116 LEU A C 1
ATOM 858 O O . LEU A 1 116 ? -14.837 1.923 -10.270 1.00 83.38 116 LEU A O 1
ATOM 862 N N . GLN A 1 117 ? -14.529 3.438 -8.641 1.00 83.25 117 GLN A N 1
ATOM 863 C CA . GLN A 1 117 ? -13.933 4.477 -9.474 1.00 83.25 117 GLN A CA 1
ATOM 864 C C . GLN A 1 117 ? -12.411 4.394 -9.319 1.00 83.25 117 GLN A C 1
ATOM 866 O O . GLN A 1 117 ? -11.851 4.904 -8.348 1.00 83.25 117 GLN A O 1
ATOM 871 N N . ILE A 1 118 ? -11.739 3.700 -10.238 1.00 73.00 118 ILE A N 1
ATOM 872 C CA . ILE A 1 118 ? -10.272 3.587 -10.251 1.00 73.00 118 ILE A CA 1
ATOM 873 C C . ILE A 1 118 ? -9.724 4.442 -11.385 1.00 73.00 118 ILE A C 1
ATOM 875 O O . ILE A 1 118 ? -10.243 4.382 -12.497 1.00 73.00 118 ILE A O 1
ATOM 879 N N . ASP A 1 119 ? -8.638 5.168 -11.128 1.00 68.25 119 ASP A N 1
ATOM 880 C CA . ASP A 1 119 ? -7.802 5.694 -12.203 1.00 68.25 119 ASP A CA 1
ATOM 881 C C . ASP A 1 119 ? -7.164 4.541 -12.989 1.00 68.25 119 ASP A C 1
ATOM 883 O O . ASP A 1 119 ? -6.359 3.793 -12.416 1.00 68.25 119 ASP A O 1
ATOM 887 N N . PRO A 1 120 ? -7.403 4.387 -14.298 1.00 65.19 120 PRO A N 1
ATOM 888 C CA . PRO A 1 120 ? -6.621 3.447 -15.093 1.00 65.19 120 PRO A CA 1
ATOM 889 C C . PRO A 1 120 ? -5.120 3.765 -15.018 1.00 65.19 120 PRO A C 1
ATOM 891 O O . PRO A 1 120 ? -4.291 2.850 -14.987 1.00 65.19 120 PRO A O 1
ATOM 894 N N . ALA A 1 121 ? -4.760 5.049 -14.887 1.00 62.75 121 ALA A N 1
ATOM 895 C CA . ALA A 1 121 ? -3.381 5.470 -14.716 1.00 62.75 121 ALA A CA 1
ATOM 896 C C . ALA A 1 121 ? -2.804 5.075 -13.352 1.00 62.75 121 ALA A C 1
ATOM 898 O O . ALA A 1 121 ? -1.587 5.078 -13.229 1.00 62.75 121 ALA A O 1
ATOM 899 N N . ALA A 1 122 ? -3.594 4.680 -12.345 1.00 63.97 122 ALA A N 1
ATOM 900 C CA . ALA A 1 122 ? -3.076 4.101 -11.097 1.00 63.97 122 ALA A CA 1
ATOM 901 C C . ALA A 1 122 ? -2.573 2.661 -11.298 1.00 63.97 122 ALA A C 1
ATOM 903 O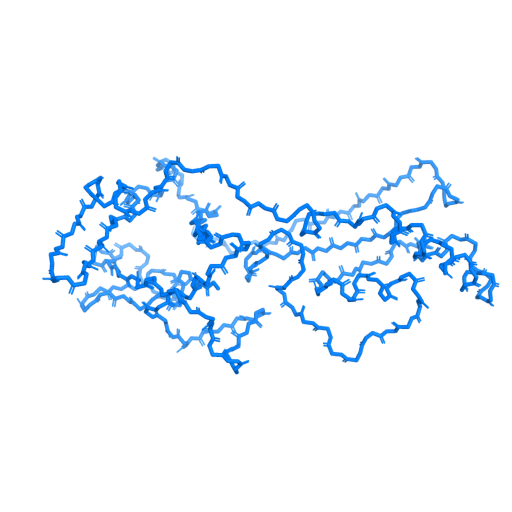 O . ALA A 1 122 ? -1.630 2.235 -10.627 1.00 63.97 122 ALA A O 1
ATOM 904 N N . LEU A 1 123 ? -3.158 1.935 -12.255 1.00 68.94 123 LEU A N 1
ATOM 905 C CA . LEU A 1 123 ? -2.854 0.533 -12.551 1.00 68.94 123 LEU A CA 1
ATOM 906 C C . LEU A 1 123 ? -1.804 0.361 -13.647 1.00 68.94 123 LEU A C 1
ATOM 908 O O . LEU A 1 123 ? -0.979 -0.548 -13.574 1.00 68.94 123 LEU A O 1
ATOM 912 N N . ALA A 1 124 ? -1.825 1.236 -14.649 1.00 77.25 124 ALA A N 1
ATOM 913 C CA . ALA A 1 124 ? -0.988 1.122 -15.831 1.00 77.25 124 ALA A CA 1
ATOM 914 C C . ALA A 1 124 ? -0.258 2.431 -16.153 1.00 77.25 124 ALA A C 1
ATOM 916 O O . ALA A 1 124 ? -0.606 3.518 -15.685 1.00 77.25 124 ALA A O 1
ATOM 917 N N . VAL A 1 125 ? 0.787 2.308 -16.969 1.00 83.25 125 VAL A N 1
ATOM 918 C CA . VAL A 1 125 ? 1.405 3.454 -17.639 1.00 83.25 125 VAL A CA 1
ATOM 919 C C . VAL A 1 125 ? 0.622 3.690 -18.934 1.00 83.25 125 VAL A C 1
ATOM 921 O O . VAL A 1 125 ? 0.458 2.728 -19.688 1.00 83.25 125 VAL A O 1
ATOM 924 N N . PRO A 1 126 ? 0.137 4.918 -19.206 1.00 86.75 126 PRO A N 1
ATOM 925 C CA . PRO A 1 126 ? -0.483 5.246 -20.488 1.00 86.75 126 PRO A CA 1
ATOM 926 C C . PRO A 1 126 ? 0.429 4.877 -21.661 1.00 86.75 126 PRO A C 1
ATOM 928 O O . PRO A 1 126 ? 1.652 4.999 -21.554 1.00 86.75 126 PRO A O 1
ATOM 931 N N . MET A 1 127 ? -0.151 4.429 -22.774 1.00 89.19 127 MET A N 1
ATOM 932 C CA . MET A 1 127 ? 0.620 3.892 -23.901 1.00 89.19 127 MET A CA 1
ATOM 933 C C . MET A 1 127 ? 1.572 4.941 -24.487 1.00 89.19 127 MET A C 1
ATOM 935 O O . MET A 1 127 ? 2.733 4.650 -24.770 1.00 89.19 127 MET A O 1
ATOM 939 N N . GLU A 1 128 ? 1.115 6.185 -24.583 1.00 92.38 128 GLU A N 1
ATOM 940 C CA . GLU A 1 128 ? 1.888 7.328 -25.063 1.00 92.38 128 GLU A CA 1
ATOM 941 C C . GLU A 1 128 ? 3.120 7.551 -24.179 1.00 92.38 128 GLU A C 1
ATOM 943 O O . GLU A 1 128 ? 4.245 7.647 -24.673 1.00 92.38 128 GLU A O 1
ATOM 948 N N . LYS A 1 129 ? 2.927 7.536 -22.853 1.00 91.25 129 LYS A N 1
ATOM 949 C CA . LYS A 1 129 ? 4.029 7.670 -21.896 1.00 91.25 129 LYS A CA 1
ATOM 950 C C . LYS A 1 129 ? 4.975 6.476 -21.962 1.00 91.25 129 LYS A C 1
ATOM 952 O O . LYS A 1 129 ? 6.186 6.646 -21.868 1.00 91.25 129 LYS A O 1
ATOM 957 N N . TYR A 1 130 ? 4.455 5.266 -22.143 1.00 91.56 130 TYR A N 1
ATOM 958 C CA . TYR A 1 130 ? 5.288 4.080 -22.310 1.00 91.56 130 TYR A CA 1
ATOM 959 C C . TYR A 1 130 ? 6.182 4.184 -23.555 1.00 91.56 130 TYR A C 1
ATOM 961 O O . TYR A 1 130 ? 7.377 3.897 -23.472 1.00 91.56 130 TYR A O 1
ATOM 969 N N . HIS A 1 131 ? 5.647 4.651 -24.685 1.00 94.75 131 HIS A N 1
ATOM 970 C CA . HIS A 1 131 ? 6.433 4.877 -25.897 1.00 94.75 131 HIS A CA 1
ATOM 971 C C . HIS A 1 131 ? 7.531 5.926 -25.701 1.00 94.75 131 HIS A C 1
ATOM 973 O O . HIS A 1 131 ? 8.665 5.683 -26.116 1.00 94.75 131 HIS A O 1
ATOM 979 N N . GLU A 1 132 ? 7.226 7.036 -25.025 1.00 95.56 132 GLU A N 1
ATOM 980 C CA . GLU A 1 132 ? 8.214 8.056 -24.649 1.00 95.56 132 GLU A CA 1
ATOM 981 C C . GLU A 1 132 ? 9.352 7.441 -23.820 1.00 95.56 132 GLU A C 1
ATOM 983 O O . GLU A 1 132 ? 10.522 7.549 -24.186 1.00 95.56 132 GLU A O 1
ATOM 988 N N . LEU A 1 133 ? 9.014 6.709 -22.753 1.00 94.44 133 LEU A N 1
ATOM 989 C CA . LEU A 1 133 ? 9.991 6.066 -21.869 1.00 94.44 133 LEU A CA 1
ATOM 990 C C . LEU A 1 133 ? 10.873 5.061 -22.616 1.00 94.44 133 LEU A C 1
ATOM 992 O O . LEU A 1 133 ? 12.083 5.016 -22.401 1.00 94.44 133 LEU A O 1
ATOM 996 N N . VAL A 1 134 ? 10.292 4.260 -23.512 1.00 94.19 134 VAL A N 1
ATOM 997 C CA . VAL A 1 134 ? 11.046 3.298 -24.327 1.00 94.19 134 VAL A CA 1
ATOM 998 C C . VAL A 1 134 ? 11.956 4.008 -25.330 1.00 94.19 134 VAL A C 1
ATOM 1000 O O . VAL A 1 134 ? 13.068 3.534 -25.565 1.00 94.19 134 VAL A O 1
ATOM 1003 N N . ALA A 1 135 ? 11.528 5.127 -25.919 1.00 96.00 135 ALA A N 1
ATOM 1004 C CA . ALA A 1 135 ? 12.371 5.929 -26.803 1.00 96.00 135 ALA A CA 1
ATOM 1005 C C . ALA A 1 135 ? 13.561 6.528 -26.038 1.00 96.00 135 ALA A C 1
ATOM 1007 O O . ALA A 1 135 ? 14.702 6.344 -26.458 1.00 96.00 135 ALA A O 1
ATOM 1008 N N . THR A 1 136 ? 13.322 7.135 -24.872 1.00 96.06 136 THR A N 1
ATOM 1009 C CA . THR A 1 136 ? 14.39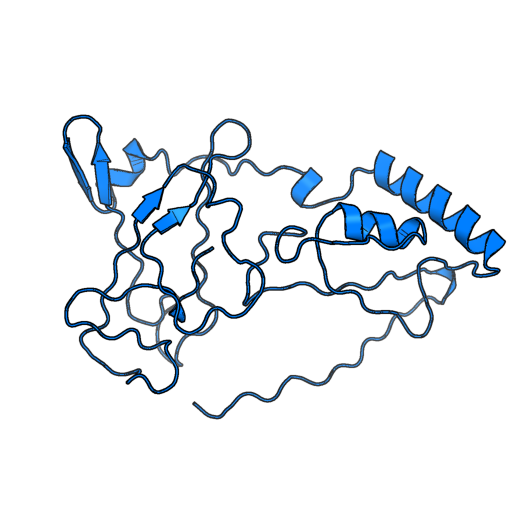4 7.644 -24.003 1.00 96.06 136 THR A CA 1
ATOM 1010 C C . THR A 1 136 ? 15.363 6.536 -23.594 1.00 96.06 136 THR A C 1
ATOM 1012 O O . THR A 1 136 ? 16.575 6.696 -23.725 1.00 96.06 136 THR A O 1
ATOM 1015 N N . ALA A 1 137 ? 14.845 5.381 -23.169 1.00 96.06 137 ALA A N 1
ATOM 1016 C CA . ALA A 1 137 ? 15.669 4.238 -22.796 1.00 96.06 137 ALA A CA 1
ATOM 1017 C C . ALA A 1 137 ? 16.566 3.752 -23.945 1.00 96.06 137 ALA A C 1
ATOM 1019 O O . ALA A 1 137 ? 17.693 3.320 -23.708 1.00 96.06 137 ALA A O 1
ATOM 1020 N N . ARG A 1 138 ? 16.107 3.830 -25.200 1.00 95.56 138 ARG A N 1
ATOM 1021 C CA . ARG A 1 138 ? 16.938 3.464 -26.356 1.00 95.56 138 ARG A CA 1
ATOM 1022 C C . ARG A 1 138 ? 18.134 4.394 -26.517 1.00 95.56 138 ARG A C 1
ATOM 1024 O O . ARG A 1 138 ? 19.225 3.884 -26.746 1.00 95.56 138 ARG A O 1
ATOM 1031 N N . GLU A 1 139 ? 17.951 5.706 -26.387 1.00 96.31 139 GLU A N 1
ATOM 1032 C CA . GLU A 1 139 ? 19.058 6.666 -26.506 1.00 96.31 139 GLU A CA 1
ATOM 1033 C C . GLU A 1 139 ? 20.064 6.501 -25.363 1.00 96.31 139 GLU A C 1
ATOM 1035 O O . GLU A 1 139 ? 21.254 6.324 -25.616 1.00 96.31 139 GLU A O 1
ATOM 1040 N N . VAL A 1 140 ? 19.584 6.384 -24.121 1.00 95.56 140 VAL A N 1
ATOM 1041 C CA . VAL A 1 140 ? 20.446 6.093 -22.960 1.00 95.56 140 VAL A CA 1
ATOM 1042 C C . VAL A 1 140 ? 21.195 4.770 -23.144 1.00 95.56 140 VAL A C 1
ATOM 1044 O O . VAL A 1 140 ? 22.382 4.660 -22.836 1.00 95.56 140 VAL A O 1
ATOM 1047 N N . GLY A 1 141 ? 20.514 3.749 -23.669 1.00 95.75 141 GLY A N 1
ATOM 1048 C CA . GLY A 1 141 ? 21.117 2.463 -23.991 1.00 95.75 141 GLY A CA 1
ATOM 1049 C C . GLY A 1 141 ? 22.215 2.566 -25.048 1.00 95.75 141 GLY A C 1
ATOM 1050 O O . GLY A 1 141 ? 23.230 1.889 -24.917 1.00 95.75 141 GLY A O 1
ATOM 1051 N N . LYS A 1 142 ? 22.062 3.419 -26.069 1.00 95.69 142 LYS A N 1
ATOM 1052 C CA . LYS A 1 142 ? 23.118 3.668 -27.064 1.00 95.69 142 LYS A CA 1
ATOM 1053 C C . LYS A 1 142 ? 24.335 4.328 -26.421 1.00 95.69 142 LYS A C 1
ATOM 1055 O O . LYS A 1 142 ? 25.433 3.806 -26.567 1.00 95.69 142 LYS A O 1
ATOM 1060 N N . GLU A 1 143 ? 24.135 5.407 -25.664 1.00 95.38 143 GLU A N 1
ATOM 1061 C CA . GLU A 1 143 ? 25.216 6.131 -24.975 1.00 95.38 143 GLU A CA 1
ATOM 1062 C C . GLU A 1 143 ? 26.015 5.209 -24.041 1.00 95.38 143 GLU A C 1
ATOM 1064 O O . GLU A 1 143 ? 27.246 5.214 -24.025 1.00 95.38 143 GLU A O 1
ATOM 1069 N N . LYS A 1 144 ? 25.311 4.351 -23.295 1.00 93.44 144 LYS A N 1
ATOM 1070 C CA . LYS A 1 144 ? 25.914 3.404 -22.348 1.00 93.44 144 LYS A CA 1
ATOM 1071 C C . LYS A 1 144 ? 26.403 2.103 -22.984 1.00 93.44 144 LYS A C 1
ATOM 1073 O O . LYS A 1 144 ? 26.876 1.239 -22.251 1.00 93.44 144 LYS A O 1
ATOM 1078 N N . HIS A 1 145 ? 26.272 1.931 -24.301 1.00 94.38 145 HIS A N 1
ATOM 1079 C CA . HIS A 1 145 ? 26.568 0.673 -25.000 1.00 94.38 145 HIS A CA 1
ATOM 1080 C C . HIS A 1 145 ? 25.811 -0.540 -24.407 1.00 94.38 145 HIS A C 1
ATOM 1082 O O . HIS A 1 145 ? 26.308 -1.662 -24.352 1.00 94.38 145 HIS A O 1
ATOM 1088 N N . GLN A 1 146 ? 24.574 -0.310 -23.960 1.00 94.38 146 GLN A N 1
ATOM 1089 C CA . GLN A 1 146 ? 23.669 -1.276 -23.338 1.00 94.38 146 GLN A CA 1
ATOM 1090 C C . GLN A 1 146 ? 22.385 -1.409 -24.175 1.00 94.38 146 GLN A C 1
ATOM 1092 O O . GLN A 1 146 ? 21.370 -0.772 -23.885 1.00 94.38 146 GLN A O 1
ATOM 1097 N N . PRO A 1 147 ? 22.362 -2.265 -25.211 1.00 92.69 147 PRO A N 1
ATOM 1098 C CA . PRO A 1 147 ? 21.243 -2.333 -26.158 1.00 92.69 147 PRO A CA 1
ATOM 1099 C C . PRO A 1 147 ? 19.916 -2.800 -25.536 1.00 92.69 147 PRO A C 1
ATOM 1101 O O . PRO A 1 147 ? 18.855 -2.599 -26.139 1.00 92.69 147 PRO A O 1
ATOM 1104 N N . ALA A 1 148 ? 19.967 -3.442 -24.365 1.00 95.44 148 ALA A N 1
ATOM 1105 C CA . ALA A 1 148 ? 18.809 -3.920 -23.614 1.00 95.44 148 ALA A CA 1
ATOM 1106 C C . ALA A 1 148 ? 18.302 -2.937 -22.544 1.00 95.44 148 ALA A C 1
ATOM 1108 O O . ALA A 1 148 ? 17.282 -3.234 -21.916 1.00 95.44 148 ALA A O 1
ATOM 1109 N N . PHE A 1 149 ? 18.966 -1.788 -22.363 1.00 95.62 149 PHE A N 1
ATOM 1110 C CA . PHE A 1 149 ? 18.632 -0.805 -21.333 1.00 95.62 149 PHE A CA 1
ATOM 1111 C C . PHE A 1 149 ? 17.120 -0.475 -21.313 1.00 95.62 149 PHE A C 1
ATOM 1113 O O . PHE A 1 149 ? 16.507 -0.349 -22.379 1.00 95.62 149 PHE A O 1
ATOM 1120 N N . PRO A 1 150 ? 16.497 -0.351 -20.123 1.00 94.50 150 PRO A N 1
ATOM 1121 C CA . PRO A 1 150 ? 17.099 -0.447 -18.785 1.00 94.50 150 PRO A CA 1
ATOM 1122 C C . PRO A 1 150 ? 17.164 -1.876 -18.217 1.00 94.50 150 PRO A C 1
ATOM 1124 O O . PRO A 1 150 ? 17.525 -2.053 -17.057 1.00 94.50 150 PRO A O 1
ATOM 1127 N N . ALA A 1 151 ? 16.804 -2.898 -19.001 1.00 95.69 151 ALA A N 1
ATOM 1128 C CA . ALA A 1 151 ? 16.934 -4.282 -18.562 1.00 95.69 151 ALA A CA 1
ATOM 1129 C C . ALA A 1 151 ? 18.409 -4.690 -18.471 1.00 95.69 151 ALA A C 1
ATOM 1131 O O . ALA A 1 151 ? 19.223 -4.341 -19.330 1.00 95.69 151 ALA A O 1
ATOM 1132 N N . THR A 1 152 ? 18.725 -5.485 -17.457 1.00 93.50 152 THR A N 1
ATOM 1133 C CA . THR A 1 152 ? 20.068 -5.994 -17.174 1.00 93.50 152 THR A CA 1
ATOM 1134 C C . THR A 1 152 ? 20.060 -7.521 -17.092 1.00 93.50 152 THR A C 1
ATOM 1136 O O . THR A 1 152 ? 19.024 -8.146 -16.858 1.00 93.50 152 THR A O 1
ATOM 1139 N N . SER A 1 153 ? 21.222 -8.133 -17.323 1.00 92.56 153 SER A N 1
ATOM 1140 C CA . SER A 1 153 ? 21.462 -9.564 -17.115 1.00 92.56 153 SER A CA 1
ATOM 1141 C C . SER A 1 153 ? 22.785 -9.719 -16.356 1.00 92.56 153 SER A C 1
ATOM 1143 O O . SER A 1 153 ? 23.824 -9.424 -16.947 1.00 92.56 153 SER A O 1
ATOM 1145 N N . PRO A 1 154 ? 22.782 -10.139 -15.074 1.00 93.50 154 PRO A N 1
ATOM 1146 C CA . PRO A 1 154 ? 21.623 -10.547 -14.265 1.00 93.50 154 PRO A CA 1
ATOM 1147 C C . PRO A 1 154 ? 20.619 -9.402 -14.010 1.00 93.50 154 PRO A C 1
ATOM 1149 O O . PRO A 1 154 ? 21.011 -8.235 -14.068 1.00 93.50 154 PRO A O 1
ATOM 1152 N N . PRO A 1 155 ? 19.333 -9.712 -13.740 1.00 94.38 155 PRO A N 1
ATOM 1153 C CA . PRO A 1 155 ? 18.304 -8.697 -13.542 1.00 94.38 155 PRO A CA 1
ATOM 1154 C C . PRO A 1 155 ? 18.565 -7.860 -12.292 1.00 94.38 155 PRO A C 1
ATOM 1156 O O . PRO A 1 155 ? 18.759 -8.383 -11.193 1.00 94.38 155 PRO A O 1
ATOM 1159 N N . THR A 1 156 ? 18.488 -6.544 -12.448 1.00 93.06 156 THR A N 1
ATOM 1160 C CA . THR A 1 156 ? 18.461 -5.606 -11.328 1.00 93.06 156 THR A CA 1
ATOM 1161 C C . THR A 1 156 ? 17.043 -5.532 -10.771 1.00 93.06 156 THR A C 1
ATOM 1163 O O . THR A 1 156 ? 16.080 -5.343 -11.520 1.00 93.06 156 THR A O 1
ATOM 1166 N N . TRP A 1 157 ? 16.918 -5.685 -9.454 1.00 92.44 157 TRP A N 1
ATOM 1167 C CA . TRP A 1 157 ? 15.654 -5.574 -8.736 1.00 92.44 157 TRP A CA 1
ATOM 1168 C C . TRP A 1 157 ? 15.543 -4.216 -8.059 1.00 92.44 157 TRP A C 1
ATOM 1170 O O . TRP A 1 157 ? 16.478 -3.740 -7.419 1.00 92.44 157 TRP A O 1
ATOM 1180 N N . PHE A 1 158 ? 14.371 -3.615 -8.187 1.00 88.88 158 PHE A N 1
ATOM 1181 C CA . PHE A 1 158 ? 14.050 -2.305 -7.656 1.00 88.88 158 PHE A CA 1
ATOM 1182 C C . PHE A 1 158 ? 12.888 -2.433 -6.683 1.00 88.88 158 PHE A C 1
ATOM 1184 O O . PHE A 1 158 ? 11.903 -3.121 -6.960 1.00 88.88 158 PHE A O 1
ATOM 1191 N N . ILE A 1 159 ? 12.986 -1.731 -5.559 1.00 86.12 159 ILE A N 1
ATOM 1192 C CA . ILE A 1 159 ? 11.838 -1.506 -4.683 1.00 86.12 159 ILE A CA 1
ATOM 1193 C C . ILE A 1 159 ? 10.854 -0.607 -5.432 1.00 86.12 159 ILE A C 1
ATOM 1195 O O . ILE A 1 159 ? 11.258 0.353 -6.087 1.00 86.12 159 ILE A O 1
ATOM 1199 N N . GLN A 1 160 ? 9.562 -0.905 -5.345 1.00 82.69 160 GLN A N 1
ATOM 1200 C CA . GLN A 1 160 ? 8.543 -0.025 -5.890 1.00 82.69 160 GLN A CA 1
ATOM 1201 C C . GLN A 1 160 ? 8.322 1.175 -4.969 1.00 82.69 160 GLN A C 1
ATOM 1203 O O . GLN A 1 160 ? 7.758 1.049 -3.883 1.00 82.69 160 GLN A O 1
ATOM 1208 N N . TYR A 1 161 ? 8.728 2.347 -5.442 1.00 85.62 161 TYR A N 1
ATOM 1209 C CA . TYR A 1 161 ? 8.390 3.628 -4.831 1.00 85.62 161 TYR A CA 1
ATOM 1210 C C . TYR A 1 161 ? 7.188 4.251 -5.549 1.00 85.62 161 TYR A C 1
ATOM 1212 O O . TYR A 1 161 ? 6.225 3.545 -5.847 1.00 85.62 161 TYR A O 1
ATOM 1220 N N . ASP A 1 162 ? 7.218 5.554 -5.804 1.00 83.38 162 ASP A N 1
ATOM 1221 C CA . ASP A 1 162 ? 6.193 6.283 -6.541 1.00 83.38 162 ASP A CA 1
ATOM 1222 C C . ASP A 1 162 ? 6.287 6.073 -8.065 1.00 83.38 162 ASP A C 1
ATOM 1224 O O . ASP A 1 162 ? 7.092 5.294 -8.593 1.00 83.38 162 ASP A O 1
ATOM 1228 N N . ARG A 1 163 ? 5.383 6.737 -8.792 1.00 84.31 163 ARG A N 1
ATOM 1229 C CA . ARG A 1 163 ? 5.318 6.661 -10.252 1.00 84.31 163 ARG A CA 1
ATOM 1230 C C . ARG A 1 163 ? 6.531 7.304 -10.927 1.00 84.31 163 ARG A C 1
ATOM 1232 O O . ARG A 1 163 ? 7.013 6.762 -11.919 1.00 84.31 163 ARG A O 1
ATOM 1239 N N . GLU A 1 164 ? 7.035 8.402 -10.384 1.00 86.44 164 GLU A N 1
ATOM 1240 C CA . GLU A 1 164 ? 8.192 9.098 -10.945 1.00 86.44 164 GLU A CA 1
ATOM 1241 C C . GLU A 1 164 ? 9.454 8.244 -10.833 1.00 86.44 164 GLU A C 1
ATOM 1243 O O . GLU A 1 164 ? 10.236 8.170 -11.779 1.00 86.44 164 GLU A O 1
ATOM 1248 N N . TYR A 1 165 ? 9.624 7.513 -9.728 1.00 88.50 165 TYR A N 1
ATOM 1249 C CA . TYR A 1 165 ? 10.733 6.579 -9.565 1.00 88.50 165 TYR A CA 1
ATOM 1250 C C . TYR A 1 165 ? 10.707 5.488 -10.631 1.00 88.50 165 TYR A C 1
ATOM 1252 O O . TYR A 1 165 ? 11.739 5.162 -11.211 1.00 88.50 165 TYR A O 1
ATOM 1260 N N . LEU A 1 166 ? 9.523 4.954 -10.947 1.00 87.19 166 LEU A N 1
ATOM 1261 C CA . LEU A 1 166 ? 9.383 4.000 -12.043 1.00 87.19 166 LEU A CA 1
ATOM 1262 C C . LEU A 1 166 ? 9.849 4.601 -13.374 1.00 87.19 166 LEU A C 1
ATOM 1264 O O . LEU A 1 166 ? 10.573 3.944 -14.121 1.00 87.19 166 LEU A O 1
ATOM 1268 N N . TYR A 1 167 ? 9.431 5.825 -13.690 1.00 89.50 167 TYR A N 1
ATOM 1269 C CA . TYR A 1 167 ? 9.835 6.490 -14.929 1.00 89.50 167 TYR A CA 1
ATOM 1270 C C . TYR A 1 167 ? 11.344 6.739 -14.970 1.00 89.50 167 TYR A C 1
ATOM 1272 O O . TYR A 1 167 ? 11.974 6.543 -16.009 1.00 89.50 167 TYR A O 1
ATOM 1280 N N . SER A 1 168 ? 11.943 7.063 -13.824 1.00 91.19 168 SER A N 1
ATOM 1281 C CA . SER A 1 168 ? 13.379 7.298 -13.676 1.00 91.19 168 SER A CA 1
ATOM 1282 C C . SER A 1 168 ? 14.236 6.082 -14.064 1.00 91.19 168 SER A C 1
ATOM 1284 O O . SER A 1 168 ? 15.364 6.245 -14.536 1.00 91.19 168 SER A O 1
ATOM 1286 N N . LEU A 1 169 ? 13.698 4.861 -13.944 1.00 91.38 169 LEU A N 1
ATOM 1287 C CA . LEU A 1 169 ? 14.386 3.640 -14.378 1.00 91.38 169 LEU A CA 1
ATOM 1288 C C . LEU A 1 169 ? 14.664 3.637 -15.891 1.00 91.38 169 LEU A C 1
ATOM 1290 O O . LEU A 1 169 ? 15.691 3.120 -16.317 1.00 91.38 169 LEU A O 1
ATOM 1294 N N . TYR A 1 170 ? 13.786 4.241 -16.698 1.00 93.19 170 TYR A N 1
ATOM 1295 C CA . TYR A 1 170 ? 13.922 4.313 -18.160 1.00 93.19 170 TYR A CA 1
ATOM 1296 C C . TYR A 1 170 ? 14.775 5.490 -18.634 1.00 93.19 170 TYR A C 1
ATOM 1298 O O . TYR A 1 170 ? 15.252 5.483 -19.764 1.00 93.19 170 TYR A O 1
ATOM 1306 N N . THR A 1 171 ? 14.975 6.506 -17.796 1.00 90.38 171 THR A N 1
ATOM 1307 C CA . THR A 1 171 ? 15.762 7.695 -18.159 1.00 90.38 171 THR A CA 1
ATOM 1308 C C . THR A 1 171 ? 17.217 7.592 -17.714 1.00 90.38 171 THR A C 1
ATOM 1310 O O . THR A 1 171 ? 18.047 8.398 -18.124 1.00 90.38 171 THR A O 1
ATOM 1313 N N . GLY A 1 172 ? 17.542 6.623 -16.851 1.00 81.88 172 GLY A N 1
ATOM 1314 C CA . GLY A 1 172 ? 18.876 6.478 -16.273 1.00 81.88 172 GLY A CA 1
ATOM 1315 C C . GLY A 1 172 ? 19.262 7.607 -15.314 1.00 81.88 172 GLY A C 1
ATOM 1316 O O . GLY A 1 172 ? 20.434 7.693 -14.952 1.00 81.88 172 GLY A O 1
ATOM 1317 N N . LYS A 1 173 ? 18.298 8.447 -14.910 1.00 83.44 173 LYS A N 1
ATOM 1318 C CA . LYS A 1 173 ? 18.464 9.547 -13.954 1.00 83.44 173 LYS A CA 1
ATOM 1319 C C . LYS A 1 173 ? 17.831 9.138 -12.619 1.00 83.44 173 LYS A C 1
ATOM 1321 O O . LYS A 1 173 ? 16.605 9.057 -12.544 1.00 83.44 173 LYS A O 1
ATOM 1326 N N . PRO A 1 174 ? 18.623 8.836 -11.576 1.00 75.12 174 PRO A N 1
ATOM 1327 C CA . PRO A 1 174 ? 18.083 8.487 -10.265 1.00 75.12 174 PRO A CA 1
ATOM 1328 C C . PRO A 1 174 ? 17.276 9.645 -9.669 1.00 75.12 174 PRO A C 1
ATOM 1330 O O . PRO A 1 174 ? 17.686 10.801 -9.771 1.00 75.12 174 PRO A O 1
ATOM 1333 N N . LEU A 1 175 ? 16.157 9.340 -9.009 1.00 80.88 175 LEU A N 1
ATOM 1334 C CA . LEU A 1 175 ? 15.474 10.324 -8.170 1.00 80.88 175 LEU A CA 1
ATOM 1335 C C . LEU A 1 175 ? 16.206 10.503 -6.841 1.00 80.88 175 LEU A C 1
ATOM 1337 O O . LEU A 1 175 ? 16.669 9.532 -6.246 1.00 80.88 175 LEU A O 1
ATOM 1341 N N . THR A 1 176 ? 16.245 11.740 -6.352 1.00 75.00 176 THR A N 1
ATOM 1342 C CA . THR A 1 176 ? 16.890 12.103 -5.084 1.00 75.00 176 THR A CA 1
ATOM 1343 C C . THR A 1 176 ? 16.097 11.644 -3.859 1.00 75.00 176 THR A C 1
ATOM 1345 O O . THR A 1 176 ? 16.702 11.204 -2.886 1.00 75.00 176 THR A O 1
ATOM 1348 N N . SER A 1 177 ? 14.760 11.685 -3.917 1.00 79.94 177 SER A N 1
ATOM 1349 C CA . SER A 1 177 ? 13.889 11.386 -2.767 1.00 79.94 177 SER A CA 1
ATOM 1350 C C . SER A 1 177 ? 12.592 10.667 -3.174 1.00 79.94 177 SER A C 1
ATOM 1352 O O . SER A 1 177 ? 11.513 11.259 -3.093 1.00 79.94 177 SER A O 1
ATOM 1354 N N . PRO A 1 178 ? 12.657 9.404 -3.634 1.00 81.12 178 PRO A N 1
ATOM 1355 C CA . PRO A 1 178 ? 11.466 8.665 -4.048 1.00 81.12 178 PRO A CA 1
ATOM 1356 C C . PRO A 1 178 ? 10.576 8.299 -2.847 1.00 81.12 178 PRO A C 1
ATOM 1358 O O . PRO A 1 178 ? 11.065 7.892 -1.789 1.00 81.12 178 PRO A O 1
ATOM 1361 N N . LYS A 1 179 ? 9.251 8.409 -2.999 1.00 77.19 179 LYS A N 1
ATOM 1362 C CA . LYS A 1 179 ? 8.298 8.129 -1.912 1.00 77.19 179 LYS A CA 1
ATOM 1363 C C . LYS A 1 179 ? 7.929 6.648 -1.839 1.00 77.19 179 LYS A C 1
ATOM 1365 O O . LYS A 1 179 ? 7.423 6.062 -2.794 1.00 77.19 179 LYS A O 1
ATOM 1370 N N . LYS A 1 180 ? 8.092 6.038 -0.661 1.00 76.62 180 LYS A N 1
ATOM 1371 C CA . LYS A 1 180 ? 7.625 4.665 -0.389 1.00 76.62 180 LYS A CA 1
ATOM 1372 C C . LYS A 1 180 ? 6.103 4.594 -0.300 1.00 76.62 180 LYS A C 1
ATOM 1374 O O . LYS A 1 180 ? 5.458 5.580 0.042 1.00 76.62 180 LYS A O 1
ATOM 1379 N N . SER A 1 181 ? 5.536 3.416 -0.561 1.00 68.44 181 SER A N 1
ATOM 1380 C CA . SER A 1 181 ? 4.108 3.124 -0.339 1.00 68.44 181 SER A CA 1
ATOM 1381 C C . SER A 1 181 ? 3.121 4.037 -1.077 1.00 68.44 181 SER A C 1
ATOM 1383 O O . SER A 1 181 ? 2.002 4.232 -0.608 1.00 68.44 181 SER A O 1
ATOM 1385 N N . THR A 1 182 ? 3.512 4.604 -2.219 1.00 71.50 182 THR A N 1
ATOM 1386 C CA . THR A 1 182 ? 2.636 5.480 -3.022 1.00 71.50 182 THR A CA 1
ATOM 1387 C C . THR A 1 182 ? 2.490 5.039 -4.475 1.00 71.50 182 THR A C 1
ATOM 1389 O O . THR A 1 182 ? 1.538 5.450 -5.129 1.00 71.50 182 THR A O 1
ATOM 1392 N N . GLY A 1 183 ? 3.373 4.183 -4.997 1.00 68.25 183 GLY A N 1
ATOM 1393 C CA . GLY A 1 183 ? 3.228 3.626 -6.339 1.00 68.25 183 GLY A CA 1
ATOM 1394 C C . GLY A 1 183 ? 2.778 2.168 -6.339 1.00 68.25 183 GLY A C 1
ATOM 1395 O O . GLY A 1 183 ? 3.180 1.360 -5.505 1.00 68.25 183 GLY A O 1
ATOM 1396 N N . GLY A 1 184 ? 1.990 1.815 -7.353 1.00 73.62 184 GLY A N 1
ATOM 1397 C CA . GLY A 1 184 ? 1.399 0.485 -7.504 1.00 73.62 184 GLY A CA 1
ATOM 1398 C C . GLY A 1 184 ? -0.006 0.400 -6.908 1.00 73.62 184 GLY A C 1
ATOM 1399 O O . GLY A 1 184 ? -0.614 1.409 -6.558 1.00 73.62 184 GLY A O 1
ATOM 1400 N N . PHE A 1 185 ? -0.536 -0.818 -6.810 1.00 76.31 185 PHE A N 1
ATOM 1401 C CA . PHE A 1 185 ? -1.924 -1.042 -6.416 1.00 76.31 185 PHE A CA 1
ATOM 1402 C C . PHE A 1 185 ? -2.064 -1.138 -4.893 1.00 76.31 185 PHE A C 1
ATOM 1404 O O . PHE A 1 185 ? -1.838 -2.194 -4.297 1.00 76.31 185 PHE A O 1
ATOM 1411 N N . TYR A 1 186 ? -2.405 -0.010 -4.263 1.00 80.31 186 TYR A N 1
ATOM 1412 C CA . TYR A 1 186 ? -2.635 0.117 -2.817 1.00 80.31 186 TYR A CA 1
ATOM 1413 C C . TYR A 1 186 ? -1.533 -0.539 -1.948 1.00 80.31 186 TYR A C 1
ATOM 1415 O O . TYR A 1 186 ? -1.834 -1.448 -1.157 1.00 80.31 186 TYR A O 1
ATOM 1423 N N . PRO A 1 187 ? -0.254 -0.146 -2.093 1.00 80.81 187 PRO A N 1
ATOM 1424 C CA . PRO A 1 187 ? 0.810 -0.658 -1.233 1.00 80.81 187 PRO A CA 1
ATOM 1425 C C . PRO A 1 187 ? 0.585 -0.248 0.233 1.00 80.81 187 PRO A C 1
ATOM 1427 O O . PRO A 1 187 ? 0.041 0.816 0.534 1.00 80.81 187 PRO A O 1
ATOM 1430 N N . ASN A 1 188 ? 1.017 -1.091 1.164 1.00 80.50 188 ASN A N 1
ATOM 1431 C CA . ASN A 1 188 ? 1.085 -0.775 2.592 1.00 80.50 188 ASN A CA 1
ATOM 1432 C C . ASN A 1 188 ? 2.327 -1.438 3.204 1.00 80.50 188 ASN A C 1
ATOM 1434 O O . ASN A 1 188 ? 3.096 -2.065 2.486 1.00 80.50 188 ASN A O 1
ATOM 1438 N N . LEU A 1 189 ? 2.576 -1.266 4.504 1.00 80.50 189 LEU A N 1
ATOM 1439 C CA . LEU A 1 189 ? 3.781 -1.814 5.141 1.00 80.50 189 LEU A CA 1
ATOM 1440 C C . LEU A 1 189 ? 3.946 -3.327 4.900 1.00 80.50 189 LEU A C 1
ATOM 1442 O O . LEU A 1 189 ? 5.061 -3.779 4.669 1.00 80.50 189 LEU A O 1
ATOM 1446 N N . ASP A 1 190 ? 2.833 -4.058 4.878 1.00 80.25 190 ASP A N 1
ATOM 1447 C CA . ASP A 1 190 ? 2.792 -5.522 4.780 1.00 80.25 190 ASP A CA 1
ATOM 1448 C C . ASP A 1 190 ? 2.681 -6.027 3.330 1.00 80.25 190 ASP A C 1
ATOM 1450 O O . ASP A 1 190 ? 2.804 -7.218 3.064 1.00 80.25 190 ASP A O 1
ATOM 1454 N N . ASN A 1 191 ? 2.435 -5.127 2.376 1.00 81.12 191 ASN A N 1
ATOM 1455 C CA . ASN A 1 191 ? 2.331 -5.421 0.952 1.00 81.12 191 ASN A CA 1
ATOM 1456 C C . ASN A 1 191 ? 3.076 -4.347 0.155 1.00 81.12 191 ASN A C 1
ATOM 1458 O O . ASN A 1 191 ? 2.527 -3.291 -0.184 1.00 81.12 191 ASN A O 1
ATOM 1462 N N . GLN A 1 192 ? 4.344 -4.639 -0.122 1.00 81.75 192 GLN A N 1
ATOM 1463 C CA . GLN A 1 192 ? 5.233 -3.836 -0.952 1.00 81.75 192 GLN A CA 1
ATOM 1464 C C . GLN A 1 192 ? 5.579 -4.607 -2.220 1.00 81.75 192 GLN A C 1
ATOM 1466 O O . GLN A 1 192 ? 5.660 -5.834 -2.221 1.00 81.75 192 GLN A O 1
ATOM 1471 N N . TYR A 1 193 ? 5.829 -3.873 -3.297 1.00 85.00 193 TYR A N 1
ATOM 1472 C CA . TYR A 1 193 ? 6.170 -4.467 -4.581 1.00 85.00 193 TYR A CA 1
ATOM 1473 C C . TYR A 1 193 ? 7.668 -4.328 -4.847 1.00 85.00 193 TYR A C 1
ATOM 1475 O O . TYR A 1 193 ? 8.278 -3.302 -4.544 1.00 85.00 193 TYR A O 1
ATOM 1483 N N . ILE A 1 194 ? 8.249 -5.343 -5.475 1.00 88.00 194 ILE A N 1
ATOM 1484 C CA . ILE A 1 194 ? 9.537 -5.239 -6.160 1.00 88.00 194 ILE A CA 1
ATOM 1485 C C . ILE A 1 194 ? 9.302 -5.367 -7.660 1.00 88.00 194 ILE A C 1
ATOM 1487 O O . ILE A 1 194 ? 8.289 -5.912 -8.101 1.00 88.00 194 ILE A O 1
ATOM 1491 N N . ARG A 1 195 ? 10.230 -4.854 -8.459 1.00 89.19 195 ARG A N 1
ATOM 1492 C CA . ARG A 1 195 ? 10.176 -4.980 -9.913 1.00 89.19 195 ARG A CA 1
ATOM 1493 C C . ARG A 1 195 ? 11.543 -5.169 -10.517 1.00 89.19 195 ARG A C 1
ATOM 1495 O O . ARG A 1 195 ? 12.545 -4.718 -9.978 1.00 89.19 195 ARG A O 1
ATOM 1502 N N . THR A 1 196 ? 11.546 -5.762 -11.693 1.00 92.81 196 THR A N 1
ATOM 1503 C CA . THR A 1 196 ? 12.679 -5.768 -12.604 1.00 92.81 196 THR A CA 1
ATOM 1504 C C . THR A 1 196 ? 12.156 -5.523 -14.014 1.00 92.81 196 THR A C 1
ATOM 1506 O O . THR A 1 196 ? 10.970 -5.732 -14.284 1.00 92.81 196 THR A O 1
ATOM 1509 N N . ILE A 1 197 ? 13.015 -5.027 -14.899 1.00 92.56 197 ILE A N 1
ATOM 1510 C CA . ILE A 1 197 ? 12.659 -4.760 -16.291 1.00 92.56 197 ILE A CA 1
ATOM 1511 C C . ILE A 1 197 ? 13.264 -5.872 -17.135 1.00 92.56 197 ILE A C 1
ATOM 1513 O O . ILE A 1 197 ? 14.467 -6.114 -17.089 1.00 92.56 197 ILE A O 1
ATOM 1517 N N . VAL A 1 198 ? 12.417 -6.546 -17.907 1.00 94.38 198 VAL A N 1
ATOM 1518 C CA . VAL A 1 198 ? 12.817 -7.624 -18.814 1.00 94.38 198 VAL A CA 1
ATOM 1519 C C . VAL A 1 198 ? 12.824 -7.123 -20.253 1.00 94.38 198 VAL A C 1
ATOM 1521 O O . VAL A 1 198 ? 11.984 -6.317 -20.652 1.00 94.38 198 VAL A O 1
ATOM 1524 N N . ASN A 1 199 ? 13.771 -7.609 -21.054 1.00 94.88 199 ASN A N 1
ATOM 1525 C CA . ASN A 1 199 ? 13.889 -7.249 -22.464 1.00 94.88 199 ASN A CA 1
ATOM 1526 C C . ASN A 1 199 ? 14.238 -8.486 -23.295 1.00 94.88 199 ASN A C 1
ATOM 1528 O O . ASN A 1 199 ? 15.214 -9.174 -23.006 1.00 94.88 199 ASN A O 1
ATOM 1532 N N . ARG A 1 200 ? 13.480 -8.741 -24.369 1.00 94.00 200 ARG A N 1
ATOM 1533 C CA . ARG A 1 200 ? 13.681 -9.904 -25.255 1.00 94.00 200 ARG A CA 1
ATOM 1534 C C . ARG A 1 200 ? 15.020 -9.898 -25.999 1.00 94.00 200 ARG A C 1
ATOM 1536 O O . ARG A 1 200 ? 15.419 -10.935 -26.517 1.00 94.00 200 ARG A O 1
ATOM 1543 N N . LYS A 1 201 ? 15.736 -8.767 -26.028 1.00 94.06 201 LYS A N 1
ATOM 1544 C CA . LYS A 1 201 ? 17.123 -8.705 -26.520 1.00 94.06 201 LYS A CA 1
ATOM 1545 C C . LYS A 1 201 ? 18.100 -9.524 -25.666 1.00 94.06 201 LYS A C 1
ATOM 1547 O O . LYS A 1 201 ? 19.149 -9.896 -26.170 1.00 94.06 201 LYS A O 1
ATOM 1552 N N . LEU A 1 202 ? 17.762 -9.804 -24.403 1.00 94.56 202 LEU A N 1
ATOM 1553 C CA . LEU A 1 202 ? 18.577 -10.614 -23.486 1.00 94.56 202 LEU A CA 1
ATOM 1554 C C . LEU A 1 202 ? 18.276 -12.118 -23.586 1.00 94.56 202 LEU A C 1
ATOM 1556 O O . LEU A 1 202 ? 18.968 -12.923 -22.974 1.00 94.56 202 LEU A O 1
ATOM 1560 N N . GLY A 1 203 ? 17.248 -12.505 -24.345 1.00 94.38 203 GLY A N 1
ATOM 1561 C CA . GLY A 1 203 ? 16.843 -13.896 -24.508 1.00 94.38 203 GLY A CA 1
ATOM 1562 C C . GLY A 1 203 ? 15.328 -14.080 -24.547 1.00 94.38 203 GLY A C 1
ATOM 1563 O O . GLY A 1 203 ? 14.545 -13.147 -24.365 1.00 94.38 203 GLY A O 1
ATOM 1564 N N . LYS A 1 204 ? 14.906 -15.322 -24.807 1.00 95.75 204 LYS A N 1
ATOM 1565 C CA . LYS A 1 204 ? 13.485 -15.709 -24.885 1.00 95.75 204 LYS A CA 1
ATOM 1566 C C . LYS A 1 204 ? 12.901 -16.153 -23.541 1.00 95.75 204 LYS A C 1
ATOM 1568 O O . LYS A 1 204 ? 11.684 -16.187 -23.408 1.00 95.75 204 LYS A O 1
ATOM 1573 N N . VAL A 1 205 ? 13.754 -16.511 -22.582 1.00 94.81 205 VAL A N 1
ATOM 1574 C CA . VAL A 1 205 ? 13.366 -17.093 -21.293 1.00 94.81 205 VAL A CA 1
ATOM 1575 C C . VAL A 1 205 ? 13.935 -16.235 -20.172 1.00 94.81 205 VAL A C 1
ATOM 1577 O O . VAL A 1 205 ? 15.110 -15.876 -20.203 1.00 94.81 205 VAL A O 1
ATOM 1580 N N . PHE A 1 206 ? 13.100 -15.927 -19.183 1.00 94.62 206 PHE A N 1
ATOM 1581 C CA . PHE A 1 206 ? 13.497 -15.274 -17.943 1.00 94.62 206 PHE A CA 1
ATOM 1582 C C . PHE A 1 206 ? 13.256 -16.242 -16.785 1.00 94.62 206 PHE A C 1
ATOM 1584 O O . PHE A 1 206 ? 12.148 -16.753 -16.635 1.00 94.62 206 PHE A O 1
ATOM 1591 N N . VAL A 1 207 ? 14.293 -16.516 -15.994 1.00 93.19 207 VAL A N 1
ATOM 1592 C CA . VAL A 1 207 ? 14.222 -17.446 -14.861 1.00 93.19 207 VAL A CA 1
ATOM 1593 C C . VAL A 1 207 ? 14.425 -16.669 -13.571 1.00 93.19 207 VAL A C 1
ATOM 1595 O O . VAL A 1 207 ? 15.412 -15.951 -13.425 1.00 93.19 207 VAL A O 1
ATOM 1598 N N . ILE A 1 208 ? 13.507 -16.851 -12.623 1.00 93.19 20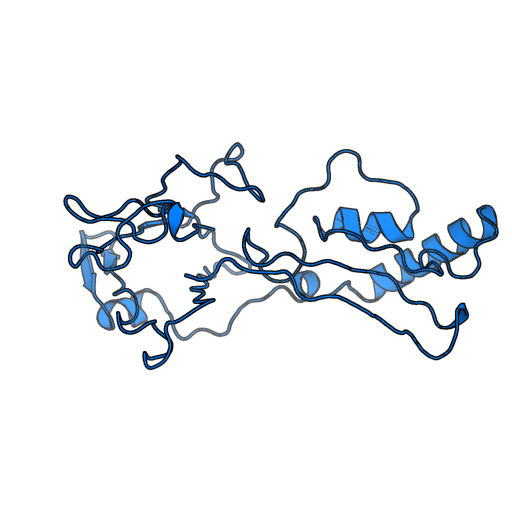8 ILE A N 1
ATOM 1599 C CA . ILE A 1 208 ? 13.646 -16.368 -11.251 1.00 93.19 208 ILE A CA 1
ATOM 1600 C C . ILE A 1 208 ? 13.842 -17.586 -10.355 1.00 93.19 208 ILE A C 1
ATOM 1602 O O . ILE A 1 208 ? 13.045 -18.522 -10.386 1.00 93.19 208 ILE A O 1
ATOM 1606 N N . ARG A 1 209 ? 14.889 -17.553 -9.533 1.00 92.38 209 ARG A N 1
ATOM 1607 C CA . ARG A 1 209 ? 15.064 -18.462 -8.402 1.00 92.38 209 ARG A CA 1
ATOM 1608 C C . ARG A 1 209 ? 15.038 -17.620 -7.135 1.00 92.38 209 ARG A C 1
ATOM 1610 O O . ARG A 1 209 ? 15.787 -16.653 -7.041 1.00 92.38 209 ARG A O 1
ATOM 1617 N N . ALA A 1 210 ? 14.176 -17.981 -6.196 1.00 89.44 210 ALA A N 1
ATOM 1618 C CA . ALA A 1 210 ? 14.047 -17.307 -4.913 1.00 89.44 210 ALA A CA 1
ATOM 1619 C C . ALA A 1 210 ? 13.951 -18.344 -3.792 1.00 89.44 210 ALA A C 1
ATOM 1621 O O . ALA A 1 210 ? 13.500 -19.468 -4.019 1.00 89.44 210 ALA A O 1
ATOM 1622 N N . GLU A 1 211 ? 14.366 -17.944 -2.598 1.00 93.44 211 GLU A N 1
ATOM 1623 C CA . GLU A 1 211 ? 14.178 -18.695 -1.363 1.00 93.44 211 GLU A CA 1
ATOM 1624 C C . GLU A 1 211 ? 13.073 -18.015 -0.552 1.00 93.44 211 GLU A C 1
ATOM 1626 O O . GLU A 1 211 ? 13.018 -16.784 -0.476 1.00 93.44 211 GLU A O 1
ATOM 1631 N N . ALA A 1 212 ? 12.156 -18.804 0.006 1.00 87.81 212 ALA A N 1
ATOM 1632 C CA . ALA A 1 212 ? 11.108 -18.262 0.860 1.00 87.81 212 ALA A CA 1
ATOM 1633 C C . ALA A 1 212 ? 11.720 -17.753 2.178 1.00 87.81 212 ALA A C 1
ATOM 1635 O O . ALA A 1 212 ? 12.613 -18.406 2.720 1.00 87.81 212 ALA A O 1
ATOM 1636 N N . PRO A 1 213 ? 11.249 -16.618 2.724 1.00 84.50 213 PRO A N 1
ATOM 1637 C CA . PRO A 1 213 ? 11.719 -16.152 4.021 1.00 84.50 213 PRO A CA 1
ATOM 1638 C C . PRO A 1 213 ? 11.347 -17.158 5.116 1.00 84.50 213 PRO A C 1
ATOM 1640 O O . PRO A 1 213 ? 10.286 -17.784 5.072 1.00 84.50 213 PRO A O 1
ATOM 1643 N N . THR A 1 214 ? 12.199 -17.283 6.131 1.00 86.56 214 THR A N 1
ATOM 1644 C CA . THR A 1 214 ? 11.868 -18.040 7.338 1.00 86.56 214 THR A CA 1
ATOM 1645 C C . THR A 1 214 ? 11.014 -17.177 8.263 1.00 86.56 214 THR A C 1
ATOM 1647 O O . THR A 1 214 ? 11.310 -16.007 8.505 1.00 86.56 214 THR A O 1
ATOM 1650 N N . THR A 1 215 ? 9.925 -17.742 8.781 1.00 75.12 215 THR A N 1
ATOM 1651 C CA . THR A 1 215 ? 9.079 -17.086 9.785 1.00 75.12 215 THR A CA 1
ATOM 1652 C C . THR A 1 215 ? 9.306 -17.729 11.154 1.00 75.12 215 THR A C 1
ATOM 1654 O O . THR A 1 215 ? 9.552 -18.938 11.222 1.00 75.12 215 THR A O 1
ATOM 1657 N N . PRO A 1 216 ? 9.202 -16.975 12.263 1.00 72.94 216 PRO A N 1
ATOM 1658 C CA . PRO A 1 216 ? 9.168 -17.571 13.595 1.00 72.94 216 PRO A CA 1
ATOM 1659 C C . PRO A 1 216 ? 8.045 -18.612 13.699 1.00 72.94 216 PRO A C 1
ATOM 1661 O O . PRO A 1 216 ? 6.996 -18.458 13.074 1.00 72.94 216 PRO A O 1
ATOM 1664 N N . ARG A 1 217 ? 8.252 -19.667 14.496 1.00 69.00 217 ARG A N 1
ATOM 1665 C CA . ARG A 1 217 ? 7.159 -20.576 14.867 1.00 69.00 217 ARG A CA 1
ATOM 1666 C C . ARG A 1 217 ? 6.313 -19.857 15.917 1.00 69.00 217 ARG A C 1
ATOM 1668 O O . ARG A 1 217 ? 6.825 -19.588 17.003 1.00 69.00 217 ARG A O 1
ATOM 1675 N N . THR A 1 218 ? 5.085 -19.497 15.563 1.00 59.81 218 THR A N 1
ATOM 1676 C CA . THR A 1 218 ? 4.126 -18.788 16.424 1.00 59.81 218 THR A CA 1
ATOM 1677 C C . THR A 1 218 ? 2.896 -19.624 16.724 1.00 59.81 218 THR A C 1
ATOM 1679 O O . THR A 1 218 ? 2.646 -20.608 15.990 1.00 59.81 218 THR A O 1
#

Foldseek 3Di:
DADQLQFDFDVPAWSLPAPPTDVPTPRHHGAAAEDQDDDPPPDDFQDDDHPHHHRYDYFHADDPRDTDDDDDDDDADPPDDPVNPPDDDKDWDQDPVRDIAIHPRCCVVNVVPDPDDDDPVLADPPPVLVVVLQVLLCVVCVVVVNNQPPADVVWDKDWDFAPVQVSCSSNVHHDPDTHHQHHHDRAHNVRTDMDTDDGCVVHDDDDDDDDDDDDDDD

pLDDT: mean 88.95, std 7.46, range [59.81, 98.19]

Sequence (218 aa):
SVADYLIKPATGAVNPFLPGANRNAKARGYSLDVLDAAPPADQPVGMNLLGQQRSILHAPKYGPGQQQVLYRIYARDKGVDETGGVGLPVPVLTLADGRVLRGDAACPALRTRQPLQIDPAALAVPMEKYHELVATAREVGKEKHQPAFPATSPPTWFIQYDREYLYSLYTGKPLTSPKKSTGGFYPNLDNQYIRTIVNRKLGKVFVIRAEAPTTPRT

Radius of gyration: 22.25 Å; chains: 1; bounding box: 55×40×56 Å

Secondary structure (DSSP, 8-state):
---GGGBPBPTT---TTSTT--TT-S---B--EEESSPPPTT---SS--TT--BSEEE---BTTTB-----------TTS-TT-SS-PPPPEEE-TTS-EEEGGGHHHHHT-S------HHHHS--HHHHHHHHHHHHHHHHHTT-TTTT--SSPPPEE---HHHHHHHHHT---SSPPTT-SSSS-BTTB--EE----GGG-S-------PPP----